Protein AF-A0A815U7S7-F1 (afdb_monomer)

Nearest PDB structures (foldseek):
  3tm9-assembly1_A-2  TM=9.381E-01  e=3.783E-08  Vitreoscilla stercoraria
  3tld-assembly1_B  TM=9.089E-01  e=1.807E-08  Vitreoscilla stercoraria
  3tm3-assembly1_A-2  TM=9.066E-01  e=2.905E-08  Vitreoscilla stercoraria
  3s1i-assembly1_A  TM=9.158E-01  e=6.003E-06  Methylacidiphilum infernorum V4
  7ohd-assembly2_B  TM=8.999E-01  e=6.454E-05  Mus musculus

Foldseek 3Di:
DLVLLVVCVVVVLQLLVQLVVVLCVPCVVCVVLDPPPDPPVSVLVSVVLSVCLNPVVPVVVCVVVLLVVLVVCVVSVPDLVVLVSSLVSSLVSSCVVCPPVDDPVNSVSSSVSSVVSSVVSNVSNVVVVVDPPDDVPDDDDDDDDDDPDADPLPDQAEEAEDEFPRVVVVLVRLVVCLVVVNQARYAYEYEYQDPVRPPCPVVCPVSHPPVRYHYHHDPPPDD

Structure (mmCIF, N/CA/C/O backbone):
data_AF-A0A815U7S7-F1
#
_entry.id   AF-A0A815U7S7-F1
#
loop_
_atom_site.group_PDB
_atom_site.id
_atom_site.type_symbol
_atom_site.label_atom_id
_atom_site.label_alt_id
_atom_site.label_comp_id
_atom_site.label_asym_id
_atom_site.label_entity_id
_atom_site.label_seq_id
_atom_site.pdbx_PDB_ins_code
_atom_site.Cartn_x
_atom_site.Cartn_y
_atom_site.Cartn_z
_atom_site.occupancy
_atom_site.B_iso_or_equiv
_atom_site.auth_seq_id
_atom_site.auth_comp_id
_atom_site.auth_asym_id
_atom_site.auth_atom_id
_atom_site.pdbx_PDB_model_num
ATOM 1 N N . MET A 1 1 ? -22.414 8.103 21.920 1.00 59.78 1 MET A N 1
ATOM 2 C CA . MET A 1 1 ? -21.367 7.987 20.878 1.00 59.78 1 MET A CA 1
ATOM 3 C C . MET A 1 1 ? -20.863 9.349 20.402 1.00 59.78 1 MET A C 1
ATOM 5 O O . MET A 1 1 ? -19.728 9.662 20.709 1.00 59.78 1 MET A O 1
ATOM 9 N N . LYS A 1 2 ? -21.656 10.213 19.743 1.00 66.31 2 LYS A N 1
ATOM 10 C CA . LYS A 1 2 ? -21.159 11.521 19.236 1.00 66.31 2 LYS A CA 1
ATOM 11 C C . LYS A 1 2 ? -20.437 12.393 20.286 1.00 66.31 2 LYS A C 1
ATOM 13 O O . LYS A 1 2 ? -19.442 13.027 19.963 1.00 66.31 2 LYS A O 1
ATOM 18 N N . SER A 1 3 ? -20.877 12.360 21.547 1.00 69.00 3 SER A N 1
ATOM 19 C CA . SER A 1 3 ? -20.223 13.058 22.667 1.00 69.00 3 SER A CA 1
ATOM 20 C C . SER A 1 3 ? -18.827 12.523 23.024 1.00 69.00 3 SER A C 1
ATOM 22 O O . SER A 1 3 ? -17.975 13.302 23.436 1.00 69.00 3 SER A O 1
ATOM 24 N N . THR A 1 4 ? -18.560 11.224 22.847 1.00 72.81 4 THR A N 1
ATOM 25 C CA . THR A 1 4 ? -17.244 10.617 23.125 1.00 72.81 4 THR A CA 1
ATOM 26 C C . THR A 1 4 ? -16.288 10.711 21.940 1.00 72.81 4 THR A C 1
ATOM 28 O O . THR A 1 4 ? -15.076 10.704 22.133 1.00 72.81 4 THR A O 1
ATOM 31 N N . VAL A 1 5 ? -16.811 10.882 20.723 1.00 73.25 5 VAL A N 1
ATOM 32 C CA . VAL A 1 5 ? -16.002 11.058 19.507 1.00 73.25 5 VAL A CA 1
ATOM 33 C C . VAL A 1 5 ? -15.153 12.333 19.561 1.00 73.25 5 VAL A C 1
ATOM 35 O O . VAL A 1 5 ? -13.972 12.277 19.230 1.00 73.25 5 VAL A O 1
ATOM 38 N N . SER A 1 6 ? -15.703 13.454 20.045 1.00 77.44 6 SER A N 1
ATOM 39 C CA . SER A 1 6 ? -14.947 14.716 20.163 1.00 77.44 6 SER A CA 1
ATOM 40 C C . SER A 1 6 ? -13.766 14.593 21.132 1.00 77.44 6 SER A C 1
ATOM 42 O O . SER A 1 6 ? -12.659 15.023 20.823 1.00 77.44 6 SER A O 1
ATOM 44 N N . ILE A 1 7 ? -13.985 13.932 22.274 1.00 78.06 7 ILE A N 1
ATOM 45 C CA . ILE A 1 7 ? -12.958 13.717 23.304 1.00 78.06 7 ILE A CA 1
ATOM 46 C C . ILE A 1 7 ? -11.818 12.854 22.748 1.00 78.06 7 ILE A C 1
ATOM 48 O O . ILE A 1 7 ? -10.644 13.169 22.936 1.00 78.06 7 ILE A O 1
ATOM 52 N N . LEU A 1 8 ? -12.152 11.777 22.034 1.00 75.12 8 LEU A N 1
ATOM 53 C CA . LEU A 1 8 ? -11.150 10.888 21.451 1.00 75.12 8 LEU A CA 1
ATOM 54 C C . LEU A 1 8 ? -10.398 11.546 20.284 1.00 75.12 8 LEU A C 1
ATOM 56 O O . LEU A 1 8 ? -9.211 11.293 20.108 1.00 75.12 8 LEU A O 1
ATOM 60 N N . LYS A 1 9 ? -11.045 12.434 19.521 1.00 75.50 9 LYS A N 1
ATOM 61 C CA . LYS A 1 9 ? -10.405 13.206 18.445 1.00 75.50 9 LYS A CA 1
ATOM 62 C C . LYS A 1 9 ? -9.338 14.159 18.979 1.00 75.50 9 LYS A C 1
ATOM 64 O O . LYS A 1 9 ? -8.239 14.212 18.430 1.00 75.50 9 LYS A O 1
ATOM 69 N N . GLU A 1 10 ? -9.641 14.875 20.060 1.00 78.19 10 GLU A N 1
ATOM 70 C CA . GLU A 1 10 ? -8.696 15.787 20.721 1.00 78.19 10 GLU A CA 1
ATOM 71 C C . GLU A 1 10 ? -7.508 15.040 21.344 1.00 78.19 10 GLU A C 1
ATOM 73 O O . GLU A 1 10 ? -6.384 15.538 21.324 1.00 78.19 10 GLU A O 1
ATOM 78 N N . ASN A 1 11 ? -7.731 13.809 21.811 1.00 78.50 11 ASN A N 1
ATOM 79 C CA . ASN A 1 11 ? -6.732 13.002 22.517 1.00 78.50 11 ASN A CA 1
ATOM 80 C C . ASN A 1 11 ? -6.239 11.793 21.707 1.00 78.50 11 ASN A C 1
ATOM 82 O O . ASN A 1 11 ? -5.697 10.828 22.249 1.00 78.50 11 ASN A O 1
ATOM 86 N N . GLY A 1 12 ? -6.389 11.835 20.381 1.00 72.88 12 GLY A N 1
ATOM 87 C CA . GLY A 1 12 ? -6.211 10.650 19.545 1.00 72.88 12 GLY A CA 1
ATOM 88 C C . GLY A 1 12 ? -4.808 10.044 19.586 1.00 72.88 12 GLY A C 1
ATOM 89 O O . GLY A 1 12 ? -4.661 8.839 19.407 1.00 72.88 12 GLY A O 1
ATOM 90 N N . LYS A 1 13 ? -3.777 10.848 19.872 1.00 78.94 13 LYS A N 1
ATOM 91 C CA . LYS A 1 13 ? -2.398 10.359 20.030 1.00 78.94 13 LYS A CA 1
ATOM 92 C C . LYS A 1 13 ? -2.236 9.437 21.240 1.00 78.94 13 LYS A C 1
ATOM 94 O O . LYS A 1 13 ? -1.497 8.462 21.152 1.00 78.94 13 LYS A O 1
ATOM 99 N N . GLU A 1 14 ? -2.912 9.741 22.341 1.00 83.75 14 GLU A N 1
ATOM 100 C CA . GLU A 1 14 ? -2.803 8.988 23.590 1.00 83.75 14 GLU A CA 1
ATOM 101 C C . GLU A 1 14 ? -3.513 7.638 23.478 1.00 83.75 14 GLU A C 1
ATOM 103 O O . GLU A 1 14 ? -2.899 6.599 23.713 1.00 83.75 14 GLU A O 1
ATOM 108 N N . VAL A 1 15 ? -4.747 7.643 22.965 1.00 83.88 15 VAL A N 1
ATOM 109 C CA . VAL A 1 15 ? -5.525 6.424 22.677 1.00 83.88 15 VAL A CA 1
ATOM 110 C C . VAL A 1 15 ? -4.736 5.469 21.779 1.00 83.88 15 VAL A C 1
ATOM 112 O O . VAL A 1 15 ? -4.661 4.269 22.027 1.00 83.88 15 VAL A O 1
ATOM 115 N N . ILE A 1 16 ? -4.093 6.001 20.738 1.00 81.44 16 ILE A N 1
ATOM 116 C CA . ILE A 1 16 ? -3.316 5.190 19.800 1.00 81.44 16 ILE A CA 1
ATOM 117 C C . ILE A 1 16 ? -2.012 4.676 20.416 1.00 81.44 16 ILE A C 1
ATOM 119 O O . ILE A 1 16 ? -1.578 3.571 20.092 1.00 81.44 16 ILE A O 1
ATOM 123 N N . SER A 1 17 ? -1.398 5.438 21.320 1.00 84.56 17 SER A N 1
ATOM 124 C CA . SER A 1 17 ? -0.238 4.977 22.086 1.00 84.56 17 SER A CA 1
ATOM 125 C C . SER A 1 17 ? -0.597 3.767 22.955 1.00 84.56 17 SER A C 1
ATOM 127 O O . SER A 1 17 ? 0.115 2.764 22.933 1.00 84.56 17 SER A O 1
ATOM 129 N N . ILE A 1 18 ? -1.738 3.828 23.653 1.00 88.06 18 ILE A N 1
ATOM 130 C CA . ILE A 1 18 ? -2.271 2.717 24.459 1.00 88.06 18 ILE A CA 1
ATOM 131 C C . ILE A 1 18 ? -2.563 1.501 23.567 1.00 88.06 18 ILE A C 1
ATOM 133 O O . ILE A 1 18 ? -2.138 0.389 23.875 1.00 88.06 18 ILE A O 1
ATOM 137 N N . PHE A 1 19 ? -3.212 1.713 22.417 1.00 87.44 19 PHE A N 1
ATOM 138 C CA . PHE A 1 19 ? -3.481 0.658 21.435 1.00 87.44 19 PHE A CA 1
ATOM 139 C C . PHE A 1 19 ? -2.206 -0.071 20.988 1.00 87.44 19 PHE A C 1
ATOM 141 O O . PHE A 1 19 ? -2.152 -1.300 21.053 1.00 87.44 19 PHE A O 1
ATOM 148 N N . TYR A 1 20 ? -1.177 0.666 20.551 1.00 83.75 20 TYR A N 1
ATOM 149 C CA . TYR A 1 20 ? 0.056 0.052 20.053 1.00 83.75 20 TYR A CA 1
ATOM 150 C C . TYR A 1 20 ? 0.825 -0.690 21.135 1.00 83.75 20 TYR A C 1
ATOM 152 O O . TYR A 1 20 ? 1.390 -1.747 20.858 1.00 83.75 20 TYR A O 1
ATOM 160 N N . LYS A 1 21 ? 0.828 -0.157 22.360 1.00 86.94 21 LYS A N 1
ATOM 161 C CA . LYS A 1 21 ? 1.425 -0.835 23.505 1.00 86.94 21 LYS A CA 1
ATOM 162 C C . LYS A 1 21 ? 0.796 -2.219 23.689 1.00 86.94 21 LYS A C 1
ATOM 164 O O . LYS A 1 21 ? 1.502 -3.218 23.606 1.00 86.94 21 LYS A O 1
ATOM 169 N N . HIS A 1 22 ? -0.528 -2.288 23.838 1.00 89.25 22 HIS A N 1
ATOM 170 C CA . HIS A 1 22 ? -1.210 -3.555 24.122 1.00 89.25 22 HIS A CA 1
ATOM 171 C C . HIS A 1 22 ? -1.161 -4.549 22.961 1.00 89.25 22 HIS A C 1
ATOM 173 O O . HIS A 1 22 ? -0.949 -5.741 23.186 1.00 89.25 22 HIS A O 1
ATOM 179 N N . ILE A 1 23 ? -1.343 -4.089 21.717 1.00 86.94 23 ILE A N 1
ATOM 180 C CA . ILE A 1 23 ? -1.354 -5.007 20.573 1.00 86.94 23 ILE A CA 1
ATOM 181 C C . ILE A 1 23 ? 0.027 -5.617 20.327 1.00 86.94 23 ILE A C 1
ATOM 183 O O . ILE A 1 23 ? 0.098 -6.787 19.985 1.00 86.94 23 ILE A O 1
ATOM 187 N N . PHE A 1 24 ? 1.125 -4.883 20.537 1.00 85.44 24 PHE A N 1
ATOM 188 C CA . PHE A 1 24 ? 2.470 -5.431 20.333 1.00 85.44 24 PHE A CA 1
ATOM 189 C C . PHE A 1 24 ? 3.000 -6.215 21.531 1.00 85.44 24 PHE A C 1
ATOM 191 O O . PHE A 1 24 ? 3.793 -7.132 21.328 1.00 85.44 24 PHE A O 1
ATOM 198 N N . GLU A 1 25 ? 2.542 -5.913 22.749 1.00 88.56 25 GLU A N 1
ATOM 199 C CA . GLU A 1 25 ? 2.784 -6.772 23.914 1.00 88.56 25 GLU A CA 1
ATOM 200 C C . GLU A 1 25 ? 2.139 -8.155 23.729 1.00 88.56 25 GLU A C 1
ATOM 202 O O . GLU A 1 25 ? 2.724 -9.162 24.123 1.00 88.56 25 GLU A O 1
ATOM 207 N N . ALA A 1 26 ? 0.962 -8.223 23.097 1.00 87.88 26 ALA A N 1
ATOM 208 C CA . ALA A 1 26 ? 0.237 -9.477 22.896 1.00 87.88 26 ALA A CA 1
ATOM 209 C C . ALA A 1 26 ? 0.507 -10.180 21.554 1.00 87.88 26 ALA A C 1
ATOM 211 O O . ALA A 1 26 ? 0.457 -11.405 21.496 1.00 87.88 26 ALA A O 1
ATOM 212 N N . HIS A 1 27 ? 0.773 -9.419 20.492 1.00 82.62 27 HIS A N 1
ATOM 213 C CA . HIS A 1 27 ? 0.904 -9.897 19.114 1.00 82.62 27 HIS A CA 1
ATOM 214 C C . HIS A 1 27 ? 2.152 -9.315 18.440 1.00 82.62 27 HIS A C 1
ATOM 216 O O . HIS A 1 27 ? 2.083 -8.547 17.472 1.00 82.62 27 HIS A O 1
ATOM 222 N N . SER A 1 28 ? 3.324 -9.669 18.969 1.00 81.75 28 SER A N 1
ATOM 223 C CA . SER A 1 28 ? 4.620 -9.241 18.421 1.00 81.75 28 SER A CA 1
ATOM 224 C C . SER A 1 28 ? 4.837 -9.651 16.953 1.00 81.75 28 SER A C 1
ATOM 226 O O . SER A 1 28 ? 5.594 -9.000 16.240 1.00 81.75 28 SER A O 1
ATOM 228 N N . GLU A 1 29 ? 4.135 -10.669 16.454 1.00 78.06 29 GLU A N 1
ATOM 229 C CA . GLU A 1 29 ? 4.146 -11.099 15.053 1.00 78.06 29 GLU A CA 1
ATOM 230 C C . GLU A 1 29 ? 3.560 -10.054 14.091 1.00 78.06 29 GLU A C 1
ATOM 232 O O . GLU A 1 29 ? 4.005 -9.939 12.946 1.00 78.06 29 GLU A O 1
ATOM 237 N N . LEU A 1 30 ? 2.612 -9.232 14.558 1.00 75.31 30 LEU A N 1
ATOM 238 C CA . LEU A 1 30 ? 1.994 -8.178 13.747 1.00 75.31 30 LEU A CA 1
ATOM 239 C C . LEU A 1 30 ? 2.942 -7.001 13.516 1.00 75.31 30 LEU A C 1
ATOM 241 O O . LEU A 1 30 ? 2.716 -6.183 12.628 1.00 75.31 30 LEU A O 1
ATOM 245 N N . LEU A 1 31 ? 4.035 -6.928 14.273 1.00 71.19 31 LEU A N 1
ATOM 246 C CA . LEU A 1 31 ? 5.018 -5.854 14.224 1.00 71.19 31 LEU A CA 1
ATOM 247 C C . LEU A 1 31 ? 5.618 -5.668 12.823 1.00 71.19 31 LEU A C 1
ATOM 249 O O . LEU A 1 31 ? 5.870 -4.540 12.416 1.00 71.19 31 LEU A O 1
ATOM 253 N N . ASN A 1 32 ? 5.755 -6.749 12.049 1.00 67.06 32 ASN A N 1
ATOM 254 C CA . ASN A 1 32 ? 6.237 -6.700 10.665 1.00 67.06 32 ASN A CA 1
ATOM 255 C C . ASN A 1 32 ? 5.196 -6.169 9.663 1.00 67.06 32 ASN A C 1
ATOM 257 O O . ASN A 1 32 ? 5.567 -5.699 8.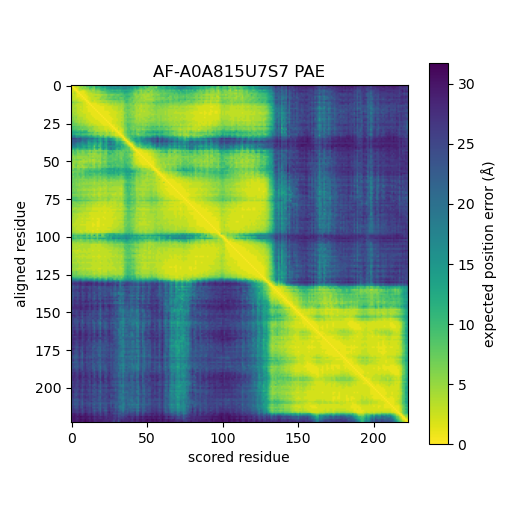588 1.00 67.06 32 ASN A O 1
ATOM 261 N N . LEU A 1 33 ? 3.904 -6.223 10.002 1.00 67.19 33 LEU A N 1
ATOM 262 C CA . LEU A 1 33 ? 2.821 -5.660 9.186 1.00 67.19 33 LEU A CA 1
ATOM 263 C C . LEU A 1 33 ? 2.665 -4.147 9.412 1.00 67.19 33 LEU A C 1
ATOM 265 O O . LEU A 1 33 ? 2.214 -3.428 8.518 1.00 67.19 33 LEU A O 1
ATOM 269 N N . PHE A 1 34 ? 3.081 -3.645 10.579 1.00 65.69 34 PHE A N 1
ATOM 270 C CA . PHE A 1 34 ? 3.101 -2.220 10.899 1.00 65.69 34 PHE A CA 1
ATOM 271 C C . PHE A 1 34 ? 4.476 -1.621 10.568 1.00 65.69 34 PHE A C 1
ATOM 273 O O . PHE A 1 34 ? 5.489 -1.945 11.179 1.00 65.69 34 PHE A O 1
ATOM 280 N N . ASN A 1 35 ? 4.542 -0.710 9.595 1.00 57.19 35 ASN A N 1
ATOM 281 C CA . ASN A 1 35 ? 5.816 -0.137 9.159 1.00 57.19 35 ASN A CA 1
ATOM 282 C C . ASN A 1 35 ? 6.357 0.849 10.218 1.00 57.19 35 ASN A C 1
ATOM 284 O O . ASN A 1 35 ? 6.002 2.027 10.228 1.00 57.19 35 ASN A O 1
ATOM 288 N N . GLN A 1 36 ? 7.227 0.369 11.113 1.00 53.41 36 GLN A N 1
ATOM 289 C CA . GLN A 1 36 ? 7.713 1.096 12.298 1.00 53.41 36 GLN A CA 1
ATOM 290 C C . GLN A 1 36 ? 8.553 2.358 12.025 1.00 53.41 36 GLN A C 1
ATOM 292 O O . GLN A 1 36 ? 8.936 3.058 12.961 1.00 53.41 36 GLN A O 1
ATOM 297 N N . LYS A 1 37 ? 8.870 2.693 10.769 1.00 47.84 37 LYS A N 1
ATOM 298 C CA . LYS A 1 37 ? 9.832 3.771 10.477 1.00 47.84 37 LYS A CA 1
ATOM 299 C C . LYS A 1 37 ? 9.315 5.190 10.716 1.00 47.84 37 LYS A C 1
ATOM 301 O O . LYS A 1 37 ? 10.119 6.116 10.736 1.00 47.84 37 LYS A O 1
ATOM 306 N N . THR A 1 38 ? 8.015 5.396 10.914 1.00 43.56 38 THR A N 1
ATOM 307 C CA . THR A 1 38 ? 7.469 6.741 11.141 1.00 43.56 38 THR A CA 1
ATOM 308 C C . THR A 1 38 ? 6.230 6.685 12.024 1.00 43.56 38 THR A C 1
ATOM 310 O O . THR A 1 38 ? 5.243 6.059 11.637 1.00 43.56 38 THR A O 1
ATOM 313 N N . GLY A 1 39 ? 6.206 7.434 13.130 1.00 49.88 39 GLY A N 1
ATOM 314 C CA . GLY A 1 39 ? 5.007 7.697 13.949 1.00 49.88 39 GLY A CA 1
ATOM 315 C C . GLY A 1 39 ? 3.887 8.476 13.230 1.00 49.88 39 GLY A C 1
ATOM 316 O O . GLY A 1 39 ? 3.105 9.161 13.874 1.00 49.88 39 GLY A O 1
ATOM 317 N N . ILE A 1 40 ? 3.844 8.414 11.894 1.00 46.44 40 ILE A N 1
ATOM 318 C CA . ILE A 1 40 ? 2.898 9.072 10.985 1.00 46.44 40 ILE A CA 1
ATOM 319 C C . ILE A 1 40 ? 1.771 8.096 10.581 1.00 46.44 40 ILE A C 1
ATOM 321 O O . ILE A 1 40 ? 0.647 8.531 10.342 1.00 46.44 40 ILE A O 1
ATOM 325 N N . GLN A 1 41 ? 2.019 6.774 10.557 1.00 51.81 41 GLN A N 1
ATOM 326 C CA . GLN A 1 41 ? 0.969 5.771 10.278 1.00 51.81 41 GLN A CA 1
ATOM 327 C C . GLN A 1 41 ? -0.069 5.665 11.407 1.00 51.81 41 GLN A C 1
ATOM 329 O O . GLN A 1 41 ? -1.248 5.446 11.130 1.00 51.81 41 GLN A O 1
ATOM 334 N N . SER A 1 42 ? 0.356 5.892 12.652 1.00 54.84 42 SER A N 1
ATOM 335 C CA . SER A 1 42 ? -0.483 5.853 13.855 1.00 54.84 42 SER A CA 1
ATOM 336 C C . SER A 1 42 ? -1.671 6.821 13.790 1.00 54.84 42 SER A C 1
ATOM 338 O O . SER A 1 42 ? -2.755 6.516 14.281 1.00 54.84 42 SER A O 1
ATOM 340 N N . LEU A 1 43 ? -1.508 7.959 13.109 1.00 57.91 43 LEU A N 1
ATOM 341 C CA . LEU A 1 43 ? -2.552 8.972 12.972 1.00 57.91 43 LEU A CA 1
ATOM 342 C C . LEU A 1 43 ? -3.590 8.621 11.893 1.00 57.91 43 LEU A C 1
ATOM 344 O O . LEU A 1 43 ? -4.754 8.990 12.014 1.00 57.91 43 LEU A O 1
ATOM 348 N N . ALA A 1 44 ? -3.192 7.901 10.839 1.00 62.72 44 ALA A N 1
ATOM 349 C CA . ALA A 1 44 ? -4.080 7.591 9.718 1.00 62.72 44 ALA A CA 1
ATOM 350 C C . ALA A 1 44 ? -5.205 6.628 10.125 1.00 62.72 44 ALA A C 1
ATOM 352 O O . ALA A 1 44 ? -6.365 6.892 9.816 1.00 62.72 44 ALA A O 1
ATOM 353 N N . LEU A 1 45 ? -4.871 5.560 10.861 1.00 63.31 45 LEU A N 1
ATOM 354 C CA . LEU A 1 45 ? -5.851 4.602 11.387 1.00 63.31 45 LEU A CA 1
ATOM 355 C C . LEU A 1 45 ? -6.843 5.292 12.335 1.00 63.31 45 LEU A C 1
ATOM 357 O O . LEU A 1 45 ? -8.054 5.148 12.179 1.00 63.31 45 LEU A O 1
ATOM 361 N N . ALA A 1 46 ? -6.321 6.103 13.260 1.00 65.44 46 ALA A N 1
ATOM 362 C CA . ALA A 1 46 ? -7.116 6.870 14.214 1.00 65.44 46 ALA A CA 1
ATOM 363 C C . ALA A 1 46 ? -8.110 7.798 13.509 1.00 65.44 46 ALA A C 1
ATOM 365 O O . ALA A 1 46 ? -9.302 7.784 13.802 1.00 65.44 46 ALA A O 1
ATOM 366 N N . ASN A 1 47 ? -7.631 8.557 12.520 1.00 67.81 47 ASN A N 1
ATOM 367 C CA . ASN A 1 47 ? -8.448 9.509 11.778 1.00 67.81 47 ASN A CA 1
ATOM 368 C C . ASN A 1 47 ? -9.609 8.841 11.039 1.00 67.81 47 ASN A C 1
ATOM 370 O O . ASN A 1 47 ? -10.685 9.425 10.976 1.00 67.81 47 ASN A O 1
ATOM 374 N N . ILE A 1 48 ? -9.430 7.630 10.505 1.00 70.81 48 ILE A N 1
ATOM 375 C CA . ILE A 1 48 ? -10.513 6.905 9.820 1.00 70.81 48 ILE A CA 1
ATOM 376 C C . ILE A 1 48 ? -11.558 6.433 10.814 1.00 70.81 48 ILE A C 1
ATOM 378 O O . ILE A 1 48 ? -12.747 6.590 10.556 1.00 70.81 48 ILE A O 1
ATOM 382 N N . ILE A 1 49 ? -11.125 5.884 11.949 1.00 71.19 49 ILE A N 1
ATOM 383 C CA . ILE A 1 49 ? -12.031 5.436 13.007 1.00 71.19 49 ILE A CA 1
ATOM 384 C C . ILE A 1 49 ? -12.835 6.630 13.535 1.00 71.19 49 ILE A C 1
ATOM 386 O O . ILE A 1 49 ? -14.056 6.540 13.635 1.00 71.19 49 ILE A O 1
ATOM 390 N N . TYR A 1 50 ? -12.185 7.772 13.789 1.00 73.00 50 TYR A N 1
ATOM 391 C CA . TYR A 1 50 ? -12.868 8.993 14.224 1.00 73.00 50 TYR A CA 1
ATOM 392 C C . TYR A 1 50 ? -13.807 9.543 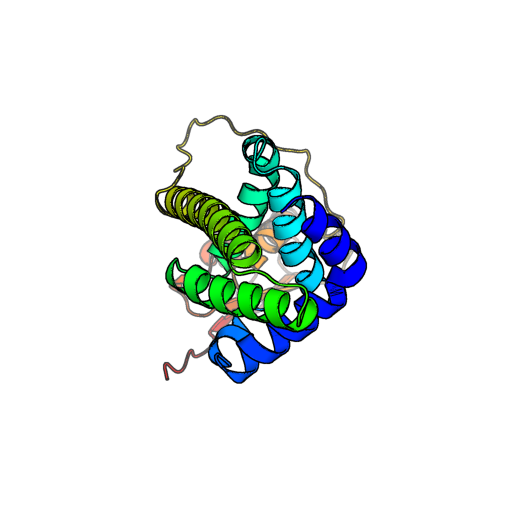13.163 1.00 73.00 50 TYR A C 1
ATOM 394 O O . TYR A 1 50 ? -14.957 9.840 13.468 1.00 73.00 50 TYR A O 1
ATOM 402 N N . PHE A 1 51 ? -13.355 9.643 11.915 1.00 71.00 51 PHE A N 1
ATOM 403 C CA . PHE A 1 51 ? -14.183 10.175 10.843 1.00 71.00 51 PHE A CA 1
ATOM 404 C C . PHE A 1 51 ? -15.400 9.281 10.587 1.00 71.00 51 PHE A C 1
ATOM 406 O O . PHE A 1 51 ? -16.505 9.788 10.410 1.00 71.00 51 PHE A O 1
ATOM 413 N N . ALA A 1 52 ? -15.228 7.961 10.603 1.00 68.19 52 ALA A N 1
ATOM 414 C CA . ALA A 1 52 ? -16.328 7.019 10.462 1.00 68.19 52 ALA A CA 1
ATOM 415 C C . ALA A 1 52 ? -17.268 7.039 11.677 1.00 68.19 52 ALA A C 1
ATOM 417 O O . ALA A 1 52 ? -18.474 6.900 11.503 1.00 68.19 52 ALA A O 1
ATOM 418 N N . ALA A 1 53 ? -16.755 7.285 12.885 1.00 70.19 53 ALA A N 1
ATOM 419 C CA . ALA A 1 53 ? -17.584 7.478 14.070 1.00 70.19 53 ALA A CA 1
ATOM 420 C C . ALA A 1 53 ? -18.372 8.806 14.041 1.00 70.19 53 ALA A C 1
ATOM 422 O O . ALA A 1 53 ? -19.524 8.841 14.470 1.00 70.19 53 ALA A O 1
ATOM 423 N N . GLU A 1 54 ? -17.800 9.894 13.509 1.00 71.88 54 GLU A N 1
ATOM 424 C CA . GLU A 1 54 ? -18.517 11.164 13.289 1.00 71.88 54 GLU A CA 1
ATOM 425 C C . GLU A 1 54 ? -19.576 11.039 12.181 1.00 71.88 54 GLU A C 1
ATOM 427 O O . GLU A 1 54 ? -20.643 11.648 12.276 1.00 71.88 54 GLU A O 1
ATOM 432 N N . ASN A 1 55 ? -19.297 10.232 11.151 1.00 74.69 55 ASN A N 1
ATOM 433 C CA . ASN A 1 55 ? -20.053 10.185 9.897 1.00 74.69 55 ASN A CA 1
ATOM 434 C C . ASN A 1 55 ? -20.607 8.786 9.586 1.00 74.69 55 ASN A C 1
ATOM 436 O O . ASN A 1 55 ? -20.653 8.391 8.419 1.00 74.69 55 ASN A O 1
ATOM 440 N N . ILE A 1 56 ? -21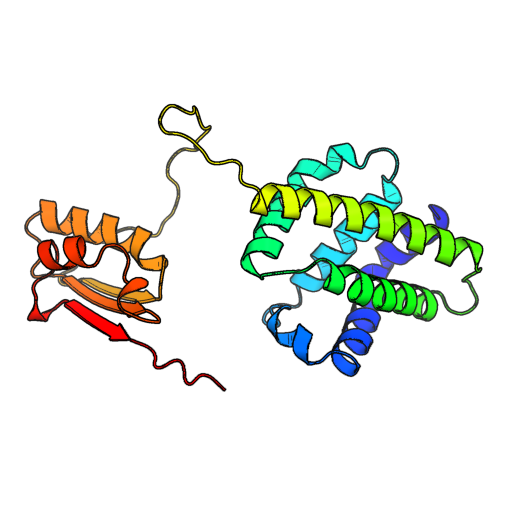.032 8.029 10.602 1.00 68.75 56 ILE A N 1
ATOM 441 C CA . ILE A 1 56 ? -21.496 6.642 10.417 1.00 68.75 56 ILE A CA 1
ATOM 442 C C . ILE A 1 56 ? -22.683 6.554 9.439 1.00 68.75 56 ILE A C 1
ATOM 444 O O . ILE A 1 56 ? -22.795 5.608 8.664 1.00 68.75 56 ILE A O 1
ATOM 448 N N . ASP A 1 57 ? -23.499 7.609 9.378 1.00 71.00 57 ASP A N 1
ATOM 449 C CA . ASP A 1 57 ? -24.638 7.737 8.460 1.00 71.00 57 ASP A CA 1
ATOM 450 C C . ASP A 1 57 ? -24.212 8.024 7.001 1.00 71.00 57 ASP A C 1
ATOM 452 O O . ASP A 1 57 ? -25.002 7.887 6.068 1.00 71.00 57 ASP A O 1
ATOM 456 N N . GLN A 1 58 ? -22.955 8.425 6.780 1.00 72.88 58 GLN A N 1
ATOM 457 C CA . GLN A 1 58 ? -22.401 8.841 5.485 1.00 72.88 58 GLN A CA 1
ATOM 458 C C . GLN A 1 58 ? -21.142 8.054 5.094 1.00 72.88 58 GLN A C 1
ATOM 460 O O . GLN A 1 58 ? -20.315 8.537 4.321 1.00 72.88 58 GLN A O 1
ATOM 465 N N . LEU A 1 59 ? -21.019 6.801 5.547 1.00 69.56 59 LEU A N 1
ATOM 466 C CA . LEU A 1 59 ? -19.894 5.911 5.218 1.00 69.56 59 LEU A CA 1
ATOM 467 C C . LEU A 1 59 ? -19.616 5.801 3.706 1.00 69.56 59 LEU A C 1
ATOM 469 O O . LEU A 1 59 ? -18.474 5.613 3.297 1.00 69.56 59 LEU A O 1
ATOM 473 N N . LYS A 1 60 ? -20.626 5.990 2.844 1.00 72.31 60 LYS A N 1
ATOM 474 C CA . LYS A 1 60 ? -20.437 6.023 1.381 1.00 72.31 60 LYS A CA 1
ATOM 475 C C . LYS A 1 60 ? -19.462 7.114 0.918 1.00 72.31 60 LYS A C 1
ATOM 477 O O . LYS A 1 60 ? -18.741 6.896 -0.052 1.00 72.31 60 LYS A O 1
ATOM 482 N N . ALA A 1 61 ? -19.404 8.257 1.604 1.00 75.31 61 ALA A N 1
ATOM 483 C CA . ALA A 1 61 ? -18.481 9.345 1.277 1.00 75.31 61 ALA A CA 1
ATOM 484 C C . ALA A 1 61 ? -17.008 8.970 1.534 1.00 75.31 61 ALA A C 1
ATOM 486 O O . ALA A 1 61 ? -16.107 9.552 0.933 1.00 75.31 61 ALA A O 1
ATOM 487 N N . LEU A 1 62 ? -16.761 7.959 2.375 1.00 74.44 62 LEU A N 1
ATOM 488 C CA . LEU A 1 62 ? -15.424 7.458 2.693 1.00 74.44 62 LEU A CA 1
ATOM 489 C C . LEU A 1 62 ? -14.873 6.468 1.669 1.00 74.44 62 LEU A C 1
ATOM 491 O O . LEU A 1 62 ? -13.683 6.157 1.715 1.00 74.44 62 LEU A O 1
ATOM 495 N N . MET A 1 63 ? -15.695 5.986 0.732 1.00 80.81 63 MET A N 1
ATOM 496 C CA . MET A 1 63 ? -15.294 4.940 -0.214 1.00 80.81 63 MET A CA 1
ATOM 497 C C . MET A 1 63 ? -13.979 5.232 -0.967 1.00 80.81 63 MET A C 1
ATOM 499 O O . MET A 1 63 ? -13.173 4.309 -1.072 1.00 80.81 63 MET A O 1
ATOM 503 N N . PRO A 1 64 ? -13.670 6.463 -1.436 1.00 80.56 64 PRO A N 1
ATOM 504 C CA . PRO A 1 64 ? -12.381 6.748 -2.081 1.00 80.56 64 PRO A CA 1
ATOM 505 C C . PRO A 1 64 ? -11.164 6.550 -1.157 1.00 80.56 64 PRO A C 1
ATOM 507 O O . PRO A 1 64 ? -10.123 6.032 -1.574 1.00 80.56 64 PRO A O 1
ATOM 510 N N . GLN A 1 65 ? -11.293 6.939 0.114 1.00 76.12 65 GLN A N 1
ATOM 511 C CA . GLN A 1 65 ? -10.239 6.794 1.122 1.00 76.12 65 GLN A CA 1
ATOM 512 C C . GLN A 1 65 ? -10.092 5.326 1.537 1.00 76.12 65 GLN A C 1
ATOM 514 O O . GLN A 1 65 ? -8.976 4.807 1.556 1.00 76.12 65 GLN A O 1
ATOM 519 N N . ILE A 1 66 ? -11.216 4.638 1.765 1.00 80.94 66 ILE A N 1
ATOM 520 C CA . ILE A 1 66 ? -11.269 3.195 2.036 1.00 80.94 66 ILE A CA 1
ATOM 521 C C . ILE A 1 66 ? -10.586 2.423 0.907 1.00 80.94 66 ILE A C 1
ATOM 523 O O . ILE A 1 66 ? -9.723 1.598 1.178 1.00 80.94 66 ILE A O 1
ATOM 527 N N . TYR A 1 67 ? -10.885 2.737 -0.357 1.00 81.75 67 TYR A N 1
ATOM 528 C CA . TYR A 1 67 ? -10.280 2.066 -1.508 1.00 81.75 67 TYR A CA 1
ATOM 529 C C . TYR A 1 67 ? -8.757 2.247 -1.547 1.00 81.75 67 TYR A C 1
ATOM 531 O O . TYR A 1 67 ? -8.016 1.289 -1.751 1.00 81.75 67 TYR A O 1
ATOM 539 N N . THR A 1 68 ? -8.274 3.464 -1.281 1.00 79.19 68 THR A N 1
ATOM 540 C CA . THR A 1 68 ? -6.833 3.763 -1.215 1.00 79.19 68 THR A CA 1
ATOM 541 C C . THR A 1 68 ? -6.123 2.917 -0.154 1.00 79.19 68 THR A C 1
ATOM 543 O O . THR A 1 68 ? -4.994 2.469 -0.355 1.00 79.19 68 THR A O 1
ATOM 546 N N . ILE A 1 69 ? -6.779 2.691 0.982 1.00 80.00 69 ILE A N 1
ATOM 547 C CA . ILE A 1 69 ? -6.222 1.937 2.106 1.00 80.00 69 ILE A CA 1
ATOM 548 C C . ILE A 1 69 ? -6.332 0.435 1.864 1.00 80.00 69 ILE A C 1
ATOM 550 O O . ILE A 1 69 ? -5.354 -0.270 2.086 1.00 80.00 69 ILE A O 1
ATOM 554 N N . ALA A 1 70 ? -7.450 -0.033 1.310 1.00 83.31 70 ALA A N 1
ATOM 555 C CA . ALA A 1 70 ? -7.654 -1.423 0.915 1.00 83.31 70 ALA A CA 1
ATOM 556 C C . ALA A 1 70 ? -6.564 -1.904 -0.067 1.00 83.31 70 ALA A C 1
ATOM 558 O O . ALA A 1 70 ? -6.055 -3.015 0.059 1.00 83.31 70 ALA A O 1
ATOM 559 N N . HIS A 1 71 ? -6.105 -1.047 -0.992 1.00 79.81 71 HIS A N 1
ATOM 560 C CA . HIS A 1 71 ? -4.946 -1.352 -1.851 1.00 79.81 71 HIS A CA 1
ATOM 561 C C . HIS A 1 71 ? -3.643 -1.549 -1.065 1.00 79.81 71 HIS A C 1
ATOM 563 O O . HIS A 1 71 ? -2.854 -2.437 -1.392 1.00 79.81 71 HIS A O 1
ATOM 569 N N . LYS A 1 72 ? -3.412 -0.756 -0.012 1.00 77.62 72 LYS A N 1
ATOM 570 C CA . LYS A 1 72 ? -2.244 -0.922 0.870 1.00 77.62 72 LYS A CA 1
ATOM 571 C C . LYS A 1 72 ? -2.363 -2.182 1.724 1.00 77.62 72 LYS A C 1
ATOM 573 O O . LYS A 1 72 ? -1.389 -2.914 1.839 1.00 77.62 72 LYS A O 1
ATOM 578 N N . HIS A 1 73 ? -3.541 -2.453 2.281 1.00 82.94 73 HIS A N 1
ATOM 579 C CA . HIS A 1 73 ? -3.818 -3.667 3.048 1.00 82.94 73 HIS A CA 1
ATOM 580 C C . HIS A 1 73 ? -3.587 -4.927 2.214 1.00 82.94 73 HIS A C 1
ATOM 582 O O . HIS A 1 73 ? -2.920 -5.849 2.676 1.00 82.94 73 HIS A O 1
ATOM 588 N N . ARG A 1 74 ? -4.019 -4.922 0.946 1.00 78.19 74 ARG A N 1
ATOM 589 C CA . ARG A 1 74 ? -3.708 -5.991 -0.008 1.00 78.19 74 ARG A CA 1
ATOM 590 C C . ARG A 1 74 ? -2.201 -6.175 -0.195 1.00 78.19 74 ARG A C 1
ATOM 592 O O . ARG A 1 74 ? -1.718 -7.300 -0.155 1.00 78.19 74 ARG A O 1
ATOM 599 N N . ALA A 1 75 ? -1.452 -5.089 -0.393 1.00 74.69 75 ALA A N 1
ATOM 600 C CA . ALA A 1 75 ? 0.003 -5.162 -0.550 1.00 74.69 75 ALA A CA 1
ATOM 601 C C . ALA A 1 75 ? 0.717 -5.688 0.712 1.00 74.69 75 ALA A C 1
ATOM 603 O O . ALA A 1 75 ? 1.776 -6.298 0.599 1.00 74.69 75 ALA A O 1
ATOM 604 N N . LEU A 1 76 ? 0.128 -5.473 1.892 1.00 72.94 76 LEU A N 1
ATOM 605 C CA . LEU A 1 76 ? 0.605 -5.969 3.187 1.00 72.94 76 LEU A CA 1
ATOM 606 C C . LEU A 1 76 ? -0.011 -7.321 3.582 1.00 72.94 76 LEU A C 1
ATOM 608 O O . LEU A 1 76 ? 0.208 -7.784 4.697 1.00 72.94 76 LEU A O 1
ATOM 612 N N . THR A 1 77 ? -0.778 -7.965 2.696 1.00 78.69 77 THR A N 1
ATOM 613 C CA . THR A 1 77 ? -1.420 -9.270 2.937 1.00 78.69 77 THR A CA 1
ATOM 614 C C . THR A 1 77 ? -2.284 -9.325 4.205 1.00 78.69 77 THR A C 1
ATOM 616 O O . THR A 1 77 ? -2.337 -10.349 4.885 1.00 78.69 77 THR A O 1
ATOM 619 N N . VAL A 1 78 ? -2.975 -8.226 4.531 1.00 81.44 78 VAL A N 1
ATOM 620 C CA . VAL A 1 78 ? -3.931 -8.183 5.650 1.00 81.44 78 VAL A CA 1
ATOM 621 C C . VAL A 1 78 ? -5.050 -9.207 5.414 1.00 81.44 78 VAL A C 1
ATOM 623 O O . VAL A 1 78 ? -5.555 -9.323 4.296 1.00 81.44 78 VAL A O 1
ATOM 626 N N . GLN A 1 79 ? -5.409 -9.951 6.463 1.00 83.19 79 GLN A N 1
ATOM 627 C CA . GLN A 1 79 ? -6.439 -10.986 6.461 1.00 83.19 79 GLN A CA 1
ATOM 628 C C . GLN A 1 79 ? -7.633 -10.579 7.344 1.00 83.19 79 GLN A C 1
ATOM 630 O O . GLN A 1 79 ? -7.453 -9.769 8.263 1.00 83.19 79 GLN A O 1
ATOM 635 N N . PRO A 1 80 ? -8.838 -11.137 7.115 1.00 87.25 80 PRO A N 1
ATOM 636 C CA . PRO A 1 80 ? -10.027 -10.845 7.919 1.00 87.25 80 PRO A CA 1
ATOM 637 C C . PRO A 1 80 ? -9.820 -11.030 9.430 1.00 87.25 80 PRO A C 1
ATOM 639 O O . PRO A 1 80 ? -10.325 -10.239 10.224 1.00 87.25 80 PRO A O 1
ATOM 642 N N . GLU A 1 81 ? -9.022 -12.015 9.841 1.00 87.75 81 GLU A N 1
ATOM 643 C CA . GLU A 1 81 ? -8.751 -12.330 11.248 1.00 87.75 81 GLU A CA 1
ATOM 644 C C . GLU A 1 81 ? -8.005 -11.191 11.961 1.00 87.75 81 GLU A C 1
ATOM 646 O O . GLU A 1 81 ? -8.182 -10.978 13.164 1.00 87.75 81 GLU A O 1
ATOM 651 N N . HIS A 1 82 ? -7.218 -10.397 11.224 1.00 86.38 82 HIS A N 1
ATOM 652 C CA . HIS A 1 82 ? -6.514 -9.246 11.787 1.00 86.38 82 HIS A CA 1
ATOM 653 C C . HIS A 1 82 ? -7.483 -8.163 12.284 1.00 86.38 82 HIS A C 1
ATOM 655 O O . HIS A 1 82 ? -7.165 -7.467 13.248 1.00 86.38 82 HIS A O 1
ATOM 661 N N . TYR A 1 83 ? -8.673 -8.027 11.687 1.00 89.00 83 TYR A N 1
ATOM 662 C CA . TYR A 1 83 ? -9.667 -7.041 12.125 1.00 89.00 83 TYR A CA 1
ATOM 663 C C . TYR A 1 83 ? -10.214 -7.374 13.513 1.00 89.00 83 TYR A C 1
ATOM 665 O O . TYR A 1 83 ? -10.355 -6.491 14.354 1.00 89.00 83 TYR A O 1
ATOM 673 N N . SER A 1 84 ? -10.464 -8.648 13.812 1.00 89.25 84 SER A N 1
ATOM 674 C CA . SER A 1 84 ? -10.919 -9.044 15.149 1.00 89.25 84 SER A CA 1
ATOM 675 C C . SER A 1 84 ? -9.874 -8.724 16.223 1.00 89.25 84 SER A C 1
ATOM 677 O O . SER A 1 84 ? -10.226 -8.227 17.295 1.00 89.25 84 SER A O 1
ATOM 679 N N . ILE A 1 85 ? -8.589 -8.939 15.918 1.00 88.94 85 ILE A N 1
ATOM 680 C CA . ILE A 1 85 ? -7.479 -8.594 16.816 1.00 88.94 85 ILE A CA 1
ATOM 681 C C . ILE A 1 85 ? -7.420 -7.076 17.014 1.00 88.94 85 ILE A C 1
ATOM 683 O O . ILE A 1 85 ? -7.494 -6.591 18.142 1.00 88.94 85 ILE A O 1
ATOM 687 N N . VAL A 1 86 ? -7.348 -6.309 15.924 1.00 88.62 86 VAL A N 1
ATOM 688 C CA . VAL A 1 86 ? -7.247 -4.844 15.971 1.00 88.62 86 VAL A CA 1
ATOM 689 C C . VAL A 1 86 ? -8.441 -4.222 16.706 1.00 88.62 86 VAL A C 1
ATOM 691 O O . VAL A 1 86 ? -8.244 -3.350 17.552 1.00 88.62 86 VAL A O 1
ATOM 694 N N . GLY A 1 87 ? -9.663 -4.700 16.456 1.00 88.69 87 GLY A N 1
ATOM 695 C CA . GLY A 1 87 ? -10.878 -4.229 17.122 1.00 88.69 87 GLY A CA 1
ATOM 696 C C . GLY A 1 87 ? -10.845 -4.407 18.636 1.00 88.69 87 GLY A C 1
ATOM 697 O O . GLY A 1 87 ? -11.132 -3.461 19.369 1.00 88.69 87 GLY A O 1
ATOM 698 N N . LYS A 1 88 ? -10.415 -5.582 19.114 1.00 90.88 88 LYS A N 1
ATOM 699 C CA . LYS A 1 88 ? -10.255 -5.861 20.550 1.00 90.88 88 LYS A CA 1
ATOM 700 C C . LYS A 1 88 ? -9.345 -4.828 21.223 1.00 90.88 88 LYS A C 1
ATOM 702 O O . LYS A 1 88 ? -9.725 -4.251 22.239 1.00 90.88 88 LYS A O 1
ATOM 707 N N . TYR A 1 89 ? -8.169 -4.573 20.648 1.00 90.75 89 TYR A N 1
ATOM 708 C CA . TYR A 1 89 ? -7.187 -3.666 21.247 1.00 90.75 89 TYR A CA 1
ATOM 709 C C . TYR A 1 89 ? -7.571 -2.188 21.121 1.0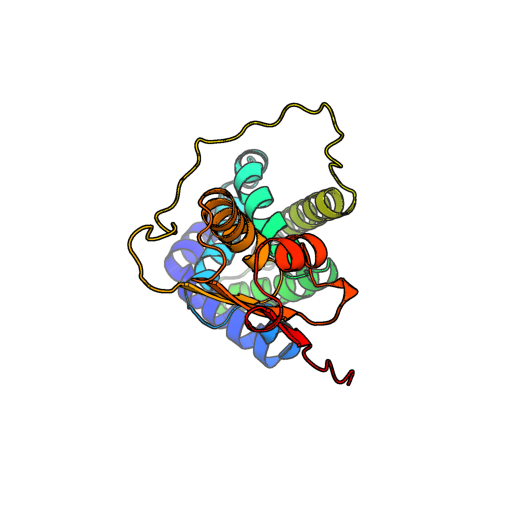0 90.75 89 TYR A C 1
ATOM 711 O O . TYR A 1 89 ? -7.244 -1.404 22.009 1.00 90.75 89 TYR A O 1
ATOM 719 N N . ILE A 1 90 ? -8.295 -1.787 20.069 1.00 87.38 90 ILE A N 1
ATOM 720 C CA . ILE A 1 90 ? -8.842 -0.424 19.966 1.00 87.38 90 ILE A CA 1
ATOM 721 C C . ILE A 1 90 ? -9.895 -0.187 21.048 1.00 87.38 90 ILE A C 1
ATOM 723 O O . ILE A 1 90 ? -9.854 0.840 21.720 1.00 87.38 90 ILE A O 1
ATOM 727 N N . LEU A 1 91 ? -10.823 -1.129 21.243 1.00 88.69 91 LEU A N 1
ATOM 728 C CA . LEU A 1 91 ? -11.858 -1.009 22.274 1.00 88.69 91 LEU A CA 1
ATOM 729 C C . LEU A 1 91 ? -11.250 -1.005 23.678 1.00 88.69 91 LEU A C 1
ATOM 731 O O . LEU A 1 91 ? -11.665 -0.203 24.512 1.00 88.69 91 LEU A O 1
ATOM 735 N N . GLN A 1 92 ? -10.227 -1.830 23.914 1.00 90.31 92 GLN A N 1
ATOM 736 C CA . GLN A 1 92 ? -9.455 -1.804 25.155 1.00 90.31 92 GLN A CA 1
ATOM 737 C C . GLN A 1 92 ? -8.798 -0.434 25.377 1.00 90.31 92 GLN A C 1
ATOM 739 O O . GLN A 1 92 ? -8.931 0.132 26.457 1.00 90.31 92 GLN A O 1
ATOM 744 N N . ALA A 1 93 ? -8.156 0.134 24.352 1.00 89.31 93 ALA A N 1
ATOM 745 C CA . ALA A 1 93 ? -7.513 1.441 24.452 1.00 89.31 93 ALA A CA 1
ATOM 746 C C . ALA A 1 93 ? -8.509 2.581 24.708 1.00 89.31 93 ALA A C 1
ATOM 748 O O . ALA A 1 93 ? -8.235 3.469 25.510 1.00 89.31 93 ALA A O 1
ATOM 749 N N . ILE A 1 94 ? -9.681 2.546 24.066 1.00 86.00 94 ILE A N 1
ATOM 750 C CA . ILE A 1 94 ? -10.767 3.502 24.325 1.00 86.00 94 ILE A CA 1
ATOM 751 C C . ILE A 1 94 ? -11.283 3.347 25.759 1.00 86.00 94 ILE A C 1
ATOM 753 O O . ILE A 1 94 ? -11.499 4.353 26.433 1.00 86.00 94 ILE A O 1
ATOM 757 N N . SER A 1 95 ? -11.469 2.107 26.224 1.00 88.19 95 SER A N 1
ATOM 758 C CA . SER A 1 95 ? -11.930 1.821 27.583 1.00 88.19 95 SER A CA 1
ATOM 759 C C . SER A 1 95 ? -10.956 2.340 28.637 1.00 88.19 95 SER A C 1
ATOM 761 O O . SER A 1 95 ? -11.386 2.954 29.603 1.00 88.19 95 SER A O 1
ATOM 763 N N . GLU A 1 96 ? -9.658 2.110 28.448 1.00 90.25 96 GLU A N 1
ATOM 764 C CA . GLU A 1 96 ? -8.611 2.560 29.369 1.00 90.25 96 GLU A CA 1
ATOM 765 C C . GLU A 1 96 ? -8.468 4.084 29.363 1.00 90.25 96 GLU A C 1
ATOM 767 O O . GLU A 1 96 ? -8.375 4.699 30.419 1.00 90.25 96 GLU A O 1
ATOM 772 N N . PHE A 1 97 ? -8.522 4.709 28.185 1.00 87.38 97 PHE A N 1
ATOM 773 C CA . PHE A 1 97 ? -8.402 6.160 28.058 1.00 87.38 97 PHE A CA 1
ATOM 774 C C . PHE A 1 97 ? -9.582 6.916 28.690 1.00 87.38 97 PHE A C 1
ATOM 776 O O . PHE A 1 97 ? -9.411 7.976 29.292 1.00 87.38 97 PHE A O 1
ATOM 783 N N . LEU A 1 98 ? -10.801 6.401 28.527 1.00 84.00 98 LEU A N 1
ATOM 784 C CA . LEU A 1 98 ? -12.005 7.020 29.082 1.00 84.00 98 LEU A CA 1
ATOM 785 C C . LEU A 1 98 ? -12.268 6.603 30.544 1.00 84.00 98 LEU A C 1
ATOM 787 O O . LEU A 1 98 ? -13.061 7.267 31.220 1.00 84.00 98 LEU A O 1
ATOM 791 N N . ASP A 1 99 ? -11.602 5.548 31.024 1.00 82.25 99 ASP A N 1
ATOM 792 C CA . ASP A 1 99 ? -11.627 5.050 32.403 1.00 82.25 99 ASP A CA 1
ATOM 793 C C . ASP A 1 99 ? -13.068 4.939 32.960 1.00 82.25 99 ASP A C 1
ATOM 795 O O . ASP A 1 99 ? -13.969 4.424 32.289 1.00 82.25 99 ASP A O 1
ATOM 799 N N . HIS A 1 100 ? -13.348 5.477 34.153 1.00 71.38 100 HIS A N 1
ATOM 800 C CA . HIS A 1 100 ? -14.663 5.443 34.805 1.00 71.38 100 HIS A CA 1
ATOM 801 C C . HIS A 1 100 ? -15.797 6.158 34.044 1.00 71.38 100 HIS A C 1
ATOM 803 O O . HIS A 1 100 ? -16.952 6.093 34.465 1.00 71.38 100 HIS A O 1
ATOM 809 N N . LYS A 1 101 ? -15.508 6.869 32.945 1.00 71.38 101 LYS A N 1
ATOM 810 C CA . LYS A 1 101 ? -16.526 7.567 32.134 1.00 71.38 101 LYS A CA 1
ATOM 811 C C . LYS A 1 101 ? -17.168 6.663 31.082 1.00 71.38 101 LYS A C 1
ATOM 813 O O . LYS A 1 101 ? -18.059 7.108 30.355 1.00 71.38 101 LYS A O 1
ATOM 818 N N . VAL A 1 102 ? -16.720 5.414 30.980 1.00 75.00 102 VAL A N 1
ATOM 819 C CA . VAL A 1 102 ? -17.231 4.440 30.021 1.00 75.00 102 VAL A CA 1
ATOM 820 C C . VAL A 1 102 ? -18.390 3.652 30.606 1.00 75.00 102 VAL A C 1
ATOM 822 O O . VAL A 1 102 ? -18.232 2.895 31.558 1.00 75.00 10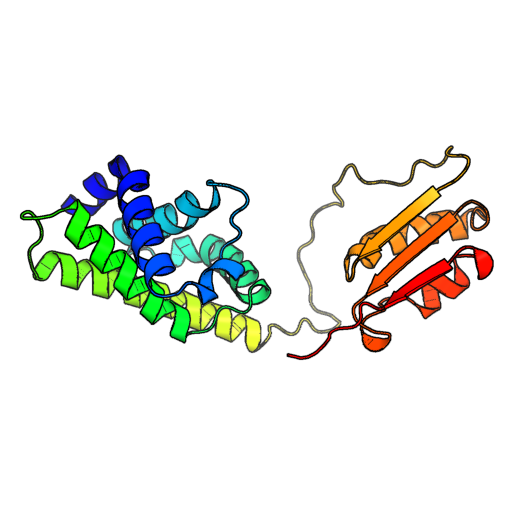2 VAL A O 1
ATOM 825 N N . THR A 1 103 ? -19.560 3.783 29.988 1.00 80.50 103 THR A N 1
ATOM 826 C CA . THR A 1 103 ? -20.677 2.857 30.195 1.00 80.50 103 THR A CA 1
ATOM 827 C C . THR A 1 103 ? -20.615 1.719 29.172 1.00 80.50 103 THR A C 1
ATOM 829 O O . THR A 1 103 ? -20.036 1.893 28.095 1.00 80.50 103 THR A O 1
ATOM 832 N N . SER A 1 104 ? -21.245 0.574 29.476 1.00 81.25 104 SER A N 1
ATOM 833 C CA . SER A 1 104 ? -21.380 -0.545 28.519 1.00 81.25 104 SER A CA 1
ATOM 834 C C . SER A 1 104 ? -21.929 -0.057 27.178 1.00 81.25 104 SER A C 1
ATOM 836 O O . SER A 1 104 ? -21.311 -0.286 26.146 1.00 81.25 104 SER A O 1
ATOM 838 N N . ASP A 1 105 ? -22.985 0.761 27.213 1.00 82.62 105 ASP A N 1
ATOM 839 C CA . ASP A 1 105 ? -23.625 1.327 26.021 1.00 82.62 105 ASP A CA 1
ATOM 840 C C . ASP A 1 105 ? -22.660 2.113 25.114 1.00 82.62 105 ASP A C 1
ATOM 842 O O . ASP A 1 105 ? -22.830 2.160 23.894 1.00 82.62 105 ASP A O 1
ATOM 846 N N . ILE A 1 106 ? -21.639 2.762 25.690 1.00 82.25 106 ILE A N 1
ATOM 847 C CA . ILE A 1 106 ? -20.627 3.492 24.919 1.00 82.25 106 ILE A CA 1
ATOM 848 C C . ILE A 1 106 ? -19.686 2.510 24.217 1.00 82.25 106 ILE A C 1
ATOM 850 O O . ILE A 1 106 ? -19.413 2.704 23.031 1.00 82.25 106 ILE A O 1
ATOM 854 N N . LEU A 1 107 ? -19.204 1.474 24.911 1.00 83.31 107 LEU A N 1
ATOM 855 C CA . LEU A 1 107 ? -18.348 0.448 24.303 1.00 83.31 107 LEU A CA 1
ATOM 856 C C . LEU A 1 107 ? -19.096 -0.352 23.245 1.00 83.31 107 LEU A C 1
ATOM 858 O O . LEU A 1 107 ? -18.537 -0.596 22.179 1.00 83.31 107 LEU A O 1
ATOM 862 N N . ASP A 1 108 ? -20.359 -0.684 23.493 1.00 85.56 108 ASP A N 1
ATOM 863 C CA . ASP A 1 108 ? -21.206 -1.407 22.549 1.00 85.56 108 ASP A CA 1
ATOM 864 C C . ASP A 1 108 ? -21.412 -0.592 21.265 1.00 85.56 108 ASP A C 1
ATOM 866 O O . ASP A 1 108 ? -21.271 -1.116 20.158 1.00 85.56 108 ASP A O 1
ATOM 870 N N . ALA A 1 109 ? -21.634 0.721 21.389 1.00 84.12 109 ALA A N 1
ATOM 871 C CA . ALA A 1 109 ? -21.724 1.614 20.236 1.00 84.12 109 ALA A CA 1
ATOM 872 C C . ALA A 1 109 ? -20.406 1.693 19.442 1.00 84.12 109 ALA A C 1
ATOM 874 O O . ALA A 1 109 ? -20.425 1.670 18.209 1.00 84.12 109 ALA A O 1
ATOM 875 N N . TRP A 1 110 ? -19.257 1.758 20.123 1.00 83.25 110 TRP A N 1
ATOM 876 C CA . TRP A 1 110 ? -17.943 1.746 19.468 1.00 83.25 110 TRP A CA 1
ATOM 877 C C . TRP A 1 110 ? -17.636 0.406 18.800 1.00 83.25 110 TRP A C 1
ATOM 879 O O . TRP A 1 110 ? -17.112 0.385 17.687 1.00 83.25 110 TRP A O 1
ATOM 889 N N . SER A 1 111 ? -18.001 -0.701 19.441 1.00 87.31 111 SER A N 1
ATOM 890 C CA . SER A 1 111 ? -17.852 -2.053 18.904 1.00 87.31 111 SER A CA 1
ATOM 891 C C . SER A 1 111 ? -18.685 -2.237 17.636 1.00 87.31 111 SER A C 1
ATOM 893 O O . SER A 1 111 ? -18.178 -2.700 16.609 1.00 87.31 111 SER A O 1
ATOM 895 N N . ALA A 1 112 ? -19.938 -1.772 17.653 1.00 85.75 112 ALA A N 1
ATOM 896 C CA . ALA A 1 112 ? -20.806 -1.774 16.482 1.00 85.75 112 ALA A CA 1
ATOM 897 C C . ALA A 1 112 ? -20.227 -0.919 15.343 1.00 85.75 112 ALA A C 1
ATOM 899 O O . ALA A 1 112 ? -20.147 -1.382 14.205 1.00 85.75 112 ALA A O 1
ATOM 900 N N . ALA A 1 113 ? -19.758 0.297 15.645 1.00 83.12 113 ALA A N 1
ATOM 901 C CA . ALA A 1 113 ? -19.143 1.180 14.655 1.00 83.12 113 ALA A CA 1
ATOM 902 C C . ALA A 1 113 ? -17.886 0.559 14.025 1.00 83.12 113 ALA A C 1
ATOM 904 O O . ALA A 1 113 ? -17.754 0.540 12.799 1.00 83.12 113 ALA A O 1
ATOM 905 N N . TYR A 1 114 ? -16.994 -0.002 14.846 1.00 86.38 114 TYR A N 1
ATOM 906 C CA . TYR A 1 114 ? -15.804 -0.703 14.372 1.00 86.38 114 TYR A CA 1
ATOM 907 C C . TYR A 1 114 ? -16.172 -1.870 13.454 1.00 86.38 114 TYR A C 1
ATOM 909 O O . TYR A 1 114 ? -15.622 -1.990 12.363 1.00 86.38 114 TYR A O 1
ATOM 917 N N . THR A 1 115 ? -17.142 -2.690 13.864 1.00 87.69 115 THR A N 1
ATOM 918 C CA . THR A 1 115 ? -17.588 -3.863 13.102 1.00 87.69 115 THR A CA 1
ATOM 919 C C . THR A 1 115 ? -18.113 -3.476 11.721 1.00 87.69 115 THR A C 1
ATOM 921 O O . THR A 1 115 ? -17.767 -4.111 10.726 1.00 87.69 115 THR A O 1
ATOM 924 N N . VAL A 1 116 ? -18.899 -2.398 11.627 1.00 86.38 116 VAL A N 1
ATOM 925 C CA . VAL A 1 116 ? -19.389 -1.886 10.338 1.00 86.38 116 VAL A CA 1
ATOM 926 C C . VAL A 1 116 ? -18.226 -1.494 9.423 1.00 86.38 116 VAL A C 1
ATOM 928 O O . VAL A 1 116 ? -18.204 -1.879 8.255 1.00 86.38 116 VAL A O 1
ATOM 931 N N . ILE A 1 117 ? -17.238 -0.764 9.945 1.00 84.25 117 ILE A N 1
ATOM 932 C CA . ILE A 1 117 ? -16.069 -0.323 9.170 1.00 84.25 117 ILE A CA 1
ATOM 933 C C . ILE A 1 117 ? -15.217 -1.523 8.743 1.00 84.25 117 ILE A C 1
ATOM 935 O O . ILE A 1 117 ? -14.827 -1.612 7.579 1.00 84.25 117 ILE A O 1
ATOM 939 N N . ALA A 1 118 ? -14.956 -2.452 9.665 1.00 89.00 118 ALA A N 1
ATOM 940 C CA . ALA A 1 118 ? -14.192 -3.665 9.408 1.00 89.00 118 ALA A CA 1
ATOM 941 C C . ALA A 1 118 ? -14.822 -4.484 8.276 1.00 89.00 118 ALA A C 1
ATOM 943 O O . ALA A 1 118 ? -14.129 -4.836 7.327 1.00 89.00 118 ALA A O 1
ATOM 944 N N . ASN A 1 119 ? -16.142 -4.687 8.309 1.00 89.75 119 ASN A N 1
ATOM 945 C CA . ASN A 1 119 ? -16.856 -5.405 7.254 1.00 89.75 119 ASN A CA 1
ATOM 946 C C . ASN A 1 119 ? -16.754 -4.698 5.896 1.00 89.75 119 ASN A C 1
ATOM 948 O O . ASN A 1 119 ? -16.527 -5.358 4.886 1.00 89.75 119 ASN A O 1
ATOM 952 N N . ILE A 1 120 ? -16.838 -3.362 5.853 1.00 87.19 120 ILE A N 1
ATOM 953 C CA . ILE A 1 120 ? -16.651 -2.609 4.601 1.00 87.19 120 ILE A CA 1
ATOM 954 C C . ILE A 1 120 ? -15.243 -2.826 4.034 1.00 87.19 120 ILE A C 1
ATOM 956 O O . ILE A 1 120 ? -15.095 -3.006 2.821 1.00 87.19 120 ILE A O 1
ATOM 960 N N . PHE A 1 121 ? -14.213 -2.806 4.882 1.00 87.25 121 PHE A N 1
ATOM 961 C CA . PHE A 1 121 ? -12.843 -3.086 4.460 1.00 87.25 121 PHE A CA 1
ATOM 962 C C . PHE A 1 121 ? -12.684 -4.524 3.969 1.00 87.25 121 PHE A C 1
ATOM 964 O O . PHE A 1 121 ? -12.220 -4.706 2.848 1.00 87.25 121 PHE A O 1
ATOM 971 N N . ILE A 1 122 ? -13.143 -5.513 4.741 1.00 89.00 122 ILE A N 1
ATOM 972 C CA . ILE A 1 122 ? -13.093 -6.937 4.382 1.00 89.00 122 ILE A CA 1
ATOM 973 C C . ILE A 1 122 ? -13.785 -7.175 3.034 1.00 89.00 122 ILE A C 1
ATOM 975 O O . ILE A 1 122 ? -13.202 -7.788 2.142 1.00 89.00 122 ILE A O 1
ATOM 979 N N . ASP A 1 123 ? -14.987 -6.631 2.831 1.00 88.81 123 ASP A N 1
ATOM 980 C CA . ASP A 1 123 ? -15.725 -6.764 1.571 1.00 88.81 123 ASP A CA 1
ATOM 981 C C . ASP A 1 123 ? -15.016 -6.072 0.403 1.00 88.81 123 ASP A C 1
ATOM 983 O O . ASP A 1 123 ? -15.001 -6.576 -0.724 1.00 88.81 123 ASP A O 1
ATOM 987 N N . THR A 1 124 ? -14.442 -4.892 0.643 1.00 85.88 124 THR A N 1
ATOM 988 C CA . THR A 1 124 ? -13.721 -4.130 -0.385 1.00 85.88 124 THR A CA 1
ATOM 989 C C . THR A 1 124 ? -12.431 -4.841 -0.779 1.00 85.88 124 THR A C 1
ATOM 991 O O . THR A 1 124 ? -12.145 -4.981 -1.965 1.00 85.88 124 THR A O 1
ATOM 994 N N . GLU A 1 125 ? -11.671 -5.330 0.193 1.00 85.69 125 GLU A N 1
ATOM 995 C CA . GLU A 1 125 ? -10.429 -6.071 -0.011 1.00 85.69 125 GLU A CA 1
ATOM 996 C C . GLU A 1 125 ? -10.697 -7.407 -0.685 1.00 85.69 125 GLU A C 1
ATOM 998 O O . GLU A 1 125 ? -10.023 -7.737 -1.659 1.00 85.69 125 GLU A O 1
ATOM 1003 N N . LYS A 1 126 ? -11.752 -8.119 -0.277 1.00 84.94 126 LYS A N 1
ATOM 1004 C CA . LYS A 1 126 ? -12.216 -9.321 -0.970 1.00 84.94 126 LYS A CA 1
ATOM 1005 C C . LYS A 1 126 ? -12.525 -9.038 -2.438 1.00 84.94 126 LYS A C 1
ATOM 1007 O O . LYS A 1 126 ? -12.058 -9.773 -3.295 1.00 84.94 126 LYS A O 1
ATOM 1012 N N . LYS A 1 127 ? -13.203 -7.931 -2.764 1.00 81.38 127 LYS A N 1
ATOM 1013 C CA . LYS A 1 127 ? -13.426 -7.513 -4.166 1.00 81.38 127 LYS A CA 1
ATOM 1014 C C . LYS A 1 127 ? -12.131 -7.162 -4.905 1.00 81.38 127 LYS A C 1
ATOM 1016 O O . LYS A 1 127 ? -12.059 -7.321 -6.121 1.00 81.38 127 LYS A O 1
ATOM 1021 N N . LEU A 1 128 ? -11.108 -6.673 -4.202 1.00 73.94 128 LEU A N 1
ATOM 1022 C CA . LEU A 1 128 ? -9.780 -6.463 -4.784 1.00 73.94 128 LEU A CA 1
ATOM 1023 C C . LEU A 1 128 ? -9.054 -7.791 -5.052 1.00 73.94 128 LEU A C 1
ATOM 1025 O O . LEU A 1 128 ? -8.302 -7.858 -6.029 1.00 73.94 128 LEU A O 1
ATOM 1029 N N . TYR A 1 129 ? -9.281 -8.823 -4.230 1.00 65.44 129 TYR A N 1
ATOM 1030 C CA . TYR A 1 129 ? -8.800 -10.193 -4.453 1.00 65.44 129 TYR A CA 1
ATOM 1031 C C . TYR A 1 129 ? -9.567 -10.903 -5.579 1.00 65.44 129 TYR A C 1
ATOM 1033 O O . TYR A 1 129 ? -8.931 -11.512 -6.435 1.00 65.44 129 TYR A O 1
ATOM 1041 N N . ASP A 1 130 ? -10.890 -10.732 -5.643 1.00 62.69 130 ASP A N 1
ATOM 1042 C CA . ASP A 1 130 ? -11.771 -11.293 -6.682 1.00 62.69 130 ASP A CA 1
ATOM 1043 C C . ASP A 1 130 ? -11.665 -10.559 -8.031 1.00 62.69 130 ASP A C 1
ATOM 1045 O O . ASP A 1 130 ? -12.230 -10.993 -9.029 1.00 62.69 130 ASP A O 1
ATOM 1049 N N . GLY A 1 131 ? -10.880 -9.480 -8.087 1.00 52.19 131 GLY A N 1
ATOM 1050 C CA . GLY A 1 131 ? -10.372 -8.907 -9.324 1.00 52.19 131 GLY A CA 1
ATOM 1051 C C . GLY A 1 131 ? -11.416 -8.161 -10.151 1.00 52.19 131 GLY A C 1
ATOM 1052 O O . GLY A 1 131 ? -12.129 -8.733 -10.970 1.00 52.19 131 GLY A O 1
ATOM 1053 N N . LYS A 1 132 ? -11.333 -6.826 -10.140 1.00 52.34 132 LYS A N 1
ATOM 1054 C CA . LYS A 1 132 ? -11.445 -6.129 -11.427 1.00 52.34 132 LYS A CA 1
ATOM 1055 C C . LYS A 1 132 ? -10.253 -6.571 -12.273 1.00 52.34 132 LYS A C 1
ATOM 1057 O O . LYS A 1 132 ? -9.158 -6.021 -12.162 1.00 52.34 132 LYS A O 1
ATOM 1062 N N . THR A 1 133 ? -10.454 -7.624 -13.051 1.00 57.78 133 THR A N 1
ATOM 1063 C CA . THR A 1 133 ? -9.579 -7.971 -14.161 1.00 57.78 133 THR A CA 1
ATOM 1064 C C . THR A 1 133 ? -9.852 -6.929 -15.232 1.00 57.78 133 THR A C 1
ATOM 1066 O O . THR A 1 133 ? -10.926 -6.912 -15.821 1.00 57.78 133 THR A O 1
ATOM 1069 N N . TYR A 1 134 ? -8.917 -5.999 -15.416 1.00 69.38 134 TYR A N 1
ATOM 1070 C CA . TYR A 1 134 ? -8.957 -5.143 -16.593 1.00 69.38 134 TYR A CA 1
ATOM 1071 C C . TYR A 1 134 ? -8.687 -6.026 -17.807 1.00 69.38 134 TYR A C 1
ATOM 1073 O O . TYR A 1 134 ? -7.686 -6.746 -17.849 1.00 69.38 134 TYR A O 1
ATOM 1081 N N . CYS A 1 135 ? -9.596 -5.990 -18.767 1.00 71.62 135 CYS A N 1
ATOM 1082 C CA . CYS A 1 135 ? -9.479 -6.705 -20.022 1.00 71.62 135 CYS A CA 1
ATOM 1083 C C . CYS A 1 13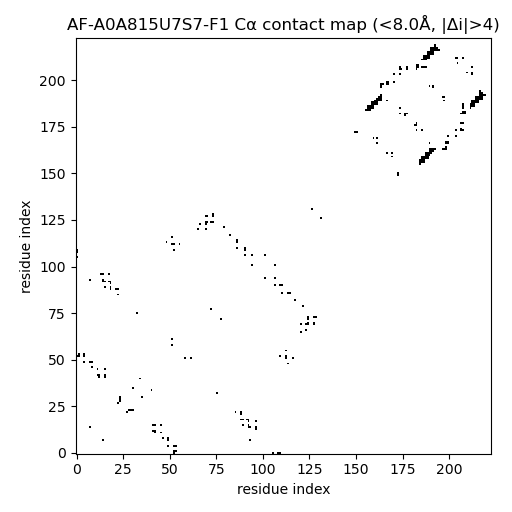5 ? -8.839 -5.803 -21.080 1.00 71.62 135 CYS A C 1
ATOM 1085 O O . CYS A 1 135 ? -8.943 -4.574 -21.043 1.00 71.62 135 CYS A O 1
ATOM 1087 N N . VAL A 1 136 ? -8.180 -6.417 -22.065 1.00 78.81 136 VAL A N 1
ATOM 1088 C CA . VAL A 1 136 ? -7.746 -5.692 -23.264 1.00 78.81 136 VAL A CA 1
ATOM 1089 C C . VAL A 1 136 ? -8.986 -5.086 -23.926 1.00 78.81 136 VAL A C 1
ATOM 1091 O O . VAL A 1 136 ? -9.905 -5.815 -24.288 1.00 78.81 136 VAL A O 1
ATOM 1094 N N . GLY A 1 137 ? -9.004 -3.759 -24.067 1.00 84.38 137 GLY A N 1
ATOM 1095 C CA . GLY A 1 137 ? -10.146 -3.001 -24.592 1.00 84.38 137 GLY A CA 1
ATOM 1096 C C . GLY A 1 137 ? -10.864 -2.135 -23.554 1.00 84.38 137 GLY A C 1
ATOM 1097 O O . GLY A 1 137 ? -11.616 -1.243 -23.942 1.00 84.38 137 GLY A O 1
ATOM 1098 N N . ASP A 1 138 ? -10.598 -2.327 -22.259 1.00 82.19 138 ASP A N 1
ATOM 1099 C CA . ASP A 1 138 ? -11.157 -1.467 -21.218 1.00 82.19 138 ASP A CA 1
ATOM 1100 C C . ASP A 1 138 ? -10.579 -0.048 -21.287 1.00 82.19 138 ASP A C 1
ATOM 1102 O O . ASP A 1 138 ? -9.375 0.160 -21.465 1.00 82.19 138 ASP A O 1
ATOM 1106 N N . ILE A 1 139 ? -11.444 0.949 -21.088 1.00 84.50 139 ILE A N 1
ATOM 1107 C CA . ILE A 1 139 ? -11.042 2.354 -20.998 1.00 84.50 139 ILE A CA 1
ATOM 1108 C C . ILE A 1 139 ? -10.717 2.675 -19.538 1.00 84.50 139 ILE A C 1
ATOM 1110 O O . ILE A 1 139 ? -11.572 2.556 -18.658 1.00 84.50 139 ILE A O 1
ATOM 1114 N N . ILE A 1 140 ? -9.489 3.132 -19.289 1.00 80.69 140 ILE A N 1
ATOM 1115 C CA . ILE A 1 140 ? -9.041 3.607 -17.977 1.00 80.69 140 ILE A CA 1
ATOM 1116 C C . ILE A 1 140 ? -8.713 5.099 -18.026 1.00 80.69 140 ILE A C 1
ATOM 1118 O O . ILE A 1 140 ? -8.211 5.610 -19.027 1.00 80.69 140 ILE A O 1
ATOM 1122 N N . LEU A 1 141 ? -8.983 5.803 -16.927 1.00 70.94 141 LEU A N 1
ATOM 1123 C CA . LEU A 1 141 ? -8.554 7.187 -16.761 1.00 70.94 141 LEU A CA 1
ATOM 1124 C C . LEU A 1 141 ? -7.087 7.206 -16.314 1.00 70.94 141 LEU A C 1
ATOM 1126 O O . LEU A 1 141 ? -6.745 6.604 -15.297 1.00 70.94 141 LEU A O 1
ATOM 1130 N N . ALA A 1 142 ? -6.236 7.915 -17.052 1.00 77.12 142 ALA A N 1
ATOM 1131 C CA . ALA A 1 142 ? -4.825 8.106 -16.730 1.00 77.12 142 ALA A CA 1
ATOM 1132 C C . ALA A 1 142 ? -4.502 9.600 -16.590 1.00 77.12 142 ALA A C 1
ATOM 1134 O O . ALA A 1 142 ? -5.102 10.441 -17.260 1.00 77.12 142 ALA A O 1
ATOM 1135 N N . SER A 1 143 ? -3.547 9.932 -15.722 1.00 66.94 143 SER A N 1
ATOM 1136 C CA . SER A 1 143 ? -2.975 11.278 -15.637 1.00 66.94 143 SER A CA 1
ATOM 1137 C C . SER A 1 143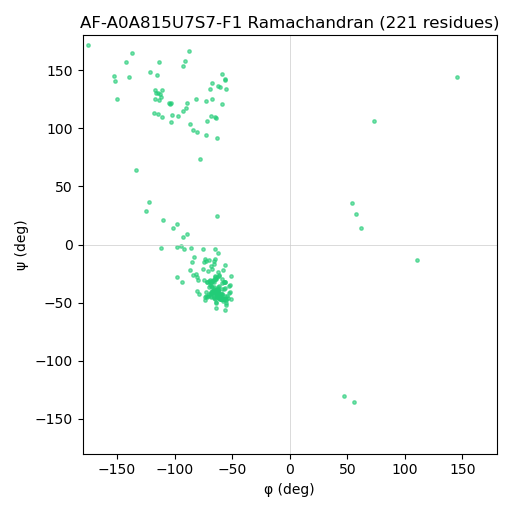 ? -1.807 11.438 -16.613 1.00 66.94 143 SER A C 1
ATOM 1139 O O . SER A 1 143 ? -1.253 10.452 -17.102 1.00 66.94 143 SER A O 1
ATOM 1141 N N . LEU A 1 144 ? -1.374 12.682 -16.848 1.00 82.75 144 LEU A N 1
ATOM 1142 C CA . LEU A 1 144 ? -0.097 12.929 -17.522 1.00 82.75 144 LEU A CA 1
ATOM 1143 C C . LEU A 1 144 ? 1.060 12.284 -16.730 1.00 82.75 144 LEU A C 1
ATOM 1145 O O . LEU A 1 144 ? 0.987 12.235 -15.495 1.00 82.75 144 LEU A O 1
ATOM 1149 N N . PRO A 1 145 ? 2.121 11.795 -17.404 1.00 76.38 145 PRO A N 1
ATOM 1150 C CA . PRO A 1 145 ? 3.322 11.320 -16.728 1.00 76.38 145 PRO A CA 1
ATOM 1151 C C . PRO A 1 145 ? 3.896 12.407 -15.814 1.00 76.38 145 PRO A C 1
ATOM 1153 O O . PRO A 1 145 ? 4.030 13.560 -16.220 1.00 76.38 145 PRO A O 1
ATOM 1156 N N . ALA A 1 146 ? 4.248 12.036 -14.586 1.00 73.50 146 ALA A N 1
ATOM 1157 C CA . ALA A 1 146 ? 4.821 12.941 -13.599 1.00 73.50 146 ALA A CA 1
ATOM 1158 C C . ALA A 1 146 ? 5.949 12.244 -12.828 1.00 73.50 146 ALA A C 1
ATOM 1160 O O . ALA A 1 146 ? 5.864 11.052 -12.535 1.00 73.50 146 ALA A O 1
ATOM 1161 N N . GLY A 1 147 ? 6.996 12.996 -12.485 1.00 77.06 147 GLY A N 1
ATOM 1162 C CA . GLY A 1 147 ? 8.138 12.511 -11.709 1.00 77.06 147 GLY A CA 1
ATOM 1163 C C . GLY A 1 147 ? 9.452 13.159 -12.141 1.00 77.06 147 GLY A C 1
ATOM 1164 O O . GLY A 1 147 ? 9.662 13.422 -13.319 1.00 77.06 147 GLY A O 1
ATOM 1165 N N . ALA A 1 148 ? 10.342 13.412 -11.180 1.00 81.25 148 ALA A N 1
ATOM 1166 C CA . ALA A 1 148 ? 11.676 13.973 -11.433 1.00 81.25 148 ALA A CA 1
ATOM 1167 C C . ALA A 1 148 ? 12.761 12.895 -11.625 1.00 81.25 148 ALA A C 1
ATOM 1169 O O . ALA A 1 148 ? 13.920 13.209 -11.881 1.00 81.25 148 ALA A O 1
ATOM 1170 N N . PHE A 1 149 ? 12.402 11.618 -11.473 1.00 86.12 149 PHE A N 1
ATOM 1171 C CA . PHE A 1 149 ? 13.327 10.505 -11.634 1.00 86.12 149 PHE A CA 1
ATOM 1172 C C . PHE A 1 149 ? 13.437 10.146 -13.120 1.00 86.12 149 PHE A C 1
ATOM 1174 O O . PHE A 1 149 ? 12.571 9.465 -13.667 1.00 86.12 149 PHE A O 1
ATOM 1181 N N . ALA A 1 150 ? 14.486 10.648 -13.771 1.00 87.38 150 ALA A N 1
ATOM 1182 C CA . ALA A 1 150 ? 14.721 10.532 -15.208 1.00 87.38 150 ALA A CA 1
ATOM 1183 C C . ALA A 1 150 ? 16.188 10.191 -15.512 1.00 87.38 150 ALA A C 1
ATOM 1185 O O . ALA A 1 150 ? 17.069 10.338 -14.663 1.00 87.38 150 ALA A O 1
ATOM 1186 N N . VAL A 1 151 ? 16.454 9.753 -16.745 1.00 90.00 151 VAL A N 1
ATOM 1187 C CA . VAL A 1 151 ? 17.822 9.541 -17.234 1.00 90.00 151 VAL A CA 1
ATOM 1188 C C . VAL A 1 151 ? 18.527 10.878 -17.409 1.00 90.00 151 VAL A C 1
ATOM 1190 O O . VAL A 1 151 ? 18.009 11.795 -18.040 1.00 90.00 151 VAL A O 1
ATOM 1193 N N . VAL A 1 152 ? 19.760 10.947 -16.920 1.00 90.44 152 VAL A N 1
ATOM 1194 C CA . VAL A 1 152 ? 20.696 12.031 -17.225 1.00 90.44 152 VAL A CA 1
ATOM 1195 C C . VAL A 1 152 ? 21.430 11.669 -18.519 1.00 90.44 152 VAL A C 1
ATOM 1197 O O . VAL A 1 152 ? 22.266 10.767 -18.529 1.00 90.44 152 VAL A O 1
ATOM 1200 N N . HIS A 1 153 ? 21.065 12.291 -19.640 1.00 84.19 153 HIS A N 1
ATOM 1201 C CA . HIS A 1 153 ? 21.496 11.850 -20.978 1.00 84.19 153 HIS A CA 1
ATOM 1202 C C . HIS A 1 153 ? 22.982 12.087 -21.293 1.00 84.19 153 HIS A C 1
ATOM 1204 O O . HIS A 1 153 ? 23.532 11.418 -22.174 1.00 84.19 153 HIS A O 1
ATOM 1210 N N . ASP A 1 154 ? 23.615 13.033 -20.609 1.00 86.94 154 ASP A N 1
ATOM 1211 C CA . ASP A 1 154 ? 25.014 13.446 -20.756 1.00 86.94 154 ASP A CA 1
ATOM 1212 C C . ASP A 1 154 ? 25.965 12.733 -19.781 1.00 86.94 154 ASP A C 1
ATOM 1214 O O . ASP A 1 154 ? 27.181 12.926 -19.840 1.00 86.94 154 ASP A O 1
ATOM 1218 N N . ALA A 1 155 ? 25.441 11.867 -18.910 1.00 90.94 155 ALA A N 1
ATOM 1219 C CA . ALA A 1 155 ? 26.280 11.058 -18.043 1.00 90.94 155 ALA A CA 1
ATOM 1220 C C . ALA A 1 155 ? 27.171 10.118 -18.871 1.00 90.94 155 ALA A C 1
ATOM 1222 O O . ALA A 1 155 ? 26.723 9.464 -19.814 1.00 90.94 155 ALA A O 1
ATOM 1223 N N . LYS A 1 156 ? 28.446 10.024 -18.476 1.00 92.62 156 LYS A N 1
ATOM 1224 C CA . LYS A 1 156 ? 29.422 9.119 -19.104 1.00 92.62 156 LYS A CA 1
ATOM 1225 C C . LYS A 1 156 ? 29.086 7.646 -18.867 1.00 92.62 156 LYS A C 1
ATOM 1227 O O . LYS A 1 156 ? 29.436 6.810 -19.691 1.00 92.62 156 LYS A O 1
ATOM 1232 N N . HIS A 1 157 ? 28.457 7.345 -17.730 1.00 96.50 157 HIS A N 1
ATOM 1233 C CA . HIS A 1 157 ? 28.057 5.998 -17.336 1.00 96.50 157 HIS A CA 1
ATOM 1234 C C . HIS A 1 157 ? 26.844 6.037 -16.402 1.00 96.50 157 HIS A C 1
ATOM 1236 O O . HIS A 1 157 ? 26.736 6.924 -15.554 1.00 96.50 157 HIS A O 1
ATOM 1242 N N . HIS A 1 158 ? 25.969 5.046 -16.525 1.00 96.69 158 HIS A N 1
ATOM 1243 C CA . HIS A 1 158 ? 24.734 4.865 -15.773 1.00 96.69 158 HIS A CA 1
ATOM 1244 C C . HIS A 1 158 ? 24.821 3.565 -14.975 1.00 96.69 158 HIS A C 1
ATOM 1246 O O . HIS A 1 158 ? 24.827 2.474 -15.543 1.00 96.69 158 HIS A O 1
ATOM 1252 N N . LEU A 1 159 ? 24.868 3.673 -13.647 1.00 96.69 159 LEU A N 1
ATOM 1253 C CA . LEU A 1 159 ? 24.738 2.528 -12.748 1.00 96.69 159 LEU A CA 1
ATOM 1254 C C . LEU A 1 159 ? 23.288 2.422 -12.267 1.00 96.69 159 LEU A C 1
ATOM 1256 O O . LEU A 1 159 ? 22.811 3.244 -11.488 1.00 96.69 159 LEU A O 1
ATOM 1260 N N . CYS A 1 160 ? 22.596 1.392 -12.731 1.00 96.25 160 CYS A N 1
ATOM 1261 C CA . CYS A 1 160 ? 21.208 1.097 -12.413 1.00 96.25 160 CYS A CA 1
ATOM 1262 C C . CYS A 1 160 ? 21.152 -0.029 -11.375 1.00 96.25 160 CYS A C 1
ATOM 1264 O O . CYS A 1 160 ? 21.485 -1.167 -11.691 1.00 96.25 160 CYS A O 1
ATOM 1266 N N . ILE A 1 161 ? 20.720 0.264 -10.146 1.00 96.31 161 ILE A N 1
ATOM 1267 C CA . ILE A 1 161 ? 20.568 -0.735 -9.074 1.00 96.31 161 ILE A CA 1
ATOM 1268 C C . ILE A 1 161 ? 19.094 -0.859 -8.722 1.00 96.31 161 ILE A C 1
ATOM 1270 O O . ILE A 1 161 ? 18.417 0.144 -8.494 1.00 96.31 161 ILE A O 1
ATOM 1274 N N . VAL A 1 162 ? 18.593 -2.088 -8.672 1.00 94.31 162 VAL A N 1
ATOM 1275 C CA . VAL A 1 162 ? 17.164 -2.328 -8.516 1.00 94.31 162 VAL A CA 1
ATOM 1276 C C . VAL A 1 162 ? 16.850 -3.643 -7.825 1.00 94.31 162 VAL A C 1
ATOM 1278 O O . VAL A 1 162 ? 17.465 -4.667 -8.103 1.00 94.31 162 VAL A O 1
ATOM 1281 N N . GLY A 1 163 ? 15.834 -3.604 -6.959 1.00 91.62 163 GLY A N 1
ATOM 1282 C CA . GLY A 1 163 ? 15.201 -4.775 -6.363 1.00 91.62 163 GLY A CA 1
ATOM 1283 C C . GLY A 1 163 ? 13.770 -4.981 -6.871 1.00 91.62 163 GLY A C 1
ATOM 1284 O O . GLY A 1 163 ? 12.972 -4.040 -6.875 1.00 91.62 163 GLY A O 1
ATOM 1285 N N . GLY A 1 164 ? 13.426 -6.210 -7.260 1.00 87.06 164 GLY A N 1
ATOM 1286 C CA . GLY A 1 164 ? 12.055 -6.600 -7.602 1.00 87.06 164 GLY A CA 1
ATOM 1287 C C . GLY A 1 164 ? 11.419 -5.740 -8.699 1.00 87.06 164 GLY A C 1
ATOM 1288 O O . GLY A 1 164 ? 12.039 -5.412 -9.708 1.00 87.06 164 GLY A O 1
ATOM 1289 N N . ILE A 1 165 ? 10.163 -5.337 -8.483 1.00 86.75 165 ILE A N 1
ATOM 1290 C CA . ILE A 1 165 ? 9.350 -4.600 -9.468 1.00 86.75 165 ILE A CA 1
ATOM 1291 C C . ILE A 1 165 ? 9.882 -3.204 -9.821 1.00 86.75 165 ILE A C 1
ATOM 1293 O O . ILE A 1 165 ? 9.435 -2.624 -10.815 1.00 86.75 165 ILE A O 1
ATOM 1297 N N . GLY A 1 166 ? 10.848 -2.672 -9.059 1.00 87.62 166 GLY A N 1
ATOM 1298 C CA . GLY A 1 166 ? 11.506 -1.397 -9.367 1.00 87.62 166 GLY A CA 1
ATOM 1299 C C . GLY A 1 166 ? 12.144 -1.377 -10.761 1.00 87.62 166 GLY A C 1
ATOM 1300 O O . GLY A 1 166 ? 12.374 -0.307 -11.323 1.00 87.62 166 GLY A O 1
ATOM 1301 N N . ILE A 1 167 ? 12.352 -2.557 -11.362 1.00 94.12 167 ILE A N 1
ATOM 1302 C CA . ILE A 1 167 ? 12.900 -2.711 -12.713 1.00 94.12 167 ILE A CA 1
ATOM 1303 C C . ILE A 1 167 ? 11.992 -2.080 -13.760 1.00 94.12 167 ILE A C 1
ATOM 1305 O O . ILE A 1 167 ? 12.477 -1.653 -14.796 1.00 94.12 167 ILE A O 1
ATOM 1309 N N . THR A 1 168 ? 10.697 -1.928 -13.476 1.00 92.25 168 THR A N 1
ATOM 1310 C CA . THR A 1 168 ? 9.731 -1.322 -14.399 1.00 92.25 168 THR A CA 1
ATOM 1311 C C . THR A 1 168 ? 10.156 0.089 -14.807 1.00 92.25 168 THR A C 1
ATOM 1313 O O . THR A 1 168 ? 10.200 0.398 -15.994 1.00 92.25 168 THR A O 1
ATOM 1316 N N . VAL A 1 169 ? 10.561 0.924 -13.847 1.00 91.44 169 VAL A N 1
ATOM 1317 C CA . VAL A 1 169 ? 10.984 2.302 -14.133 1.00 91.44 169 VAL A CA 1
ATOM 1318 C C . VAL A 1 169 ? 12.336 2.323 -14.847 1.00 91.44 169 VAL A C 1
ATOM 1320 O O . VAL A 1 169 ? 12.491 3.008 -15.857 1.00 91.44 169 VAL A O 1
ATOM 1323 N N . LEU A 1 170 ? 13.304 1.531 -14.374 1.00 94.88 170 LEU A N 1
ATOM 1324 C CA . LEU A 1 170 ? 14.639 1.494 -14.978 1.00 94.88 170 LEU A CA 1
ATOM 1325 C C . LEU A 1 170 ? 14.647 0.850 -16.367 1.00 94.88 170 LEU A C 1
ATOM 1327 O O . LEU A 1 170 ? 15.440 1.254 -17.206 1.00 94.88 170 LEU A O 1
ATOM 1331 N N . SER A 1 171 ? 13.755 -0.097 -16.652 1.00 94.81 171 SER A N 1
ATOM 1332 C CA . SER A 1 171 ? 13.660 -0.725 -17.973 1.00 94.81 171 SER A CA 1
ATOM 1333 C C . SER A 1 171 ? 13.337 0.305 -19.055 1.00 94.81 171 SER A C 1
ATOM 1335 O O . SER A 1 171 ? 14.026 0.346 -20.068 1.00 94.81 171 SER A O 1
ATOM 1337 N N . ALA A 1 172 ? 12.397 1.222 -18.802 1.00 93.38 172 ALA A N 1
ATOM 1338 C CA . ALA A 1 172 ? 12.072 2.304 -19.729 1.00 93.38 172 ALA A CA 1
ATOM 1339 C C . ALA A 1 172 ? 13.269 3.244 -19.966 1.00 93.38 172 ALA A C 1
ATOM 1341 O O . ALA A 1 172 ? 13.528 3.665 -21.094 1.00 93.38 172 ALA A O 1
ATOM 1342 N N . MET A 1 173 ? 14.027 3.539 -18.907 1.00 95.00 173 MET A N 1
ATOM 1343 C CA . MET A 1 173 ? 15.244 4.351 -18.967 1.00 95.00 173 MET A CA 1
ATOM 1344 C C . MET A 1 173 ? 16.347 3.684 -19.801 1.00 95.00 173 MET A C 1
ATOM 1346 O O . MET A 1 173 ? 16.912 4.300 -20.705 1.00 95.00 173 MET A O 1
ATOM 1350 N N . ILE A 1 174 ? 16.621 2.410 -19.520 1.00 96.44 174 ILE A N 1
ATOM 1351 C CA . ILE A 1 174 ? 17.637 1.595 -20.194 1.00 96.44 174 ILE A CA 1
ATOM 1352 C C . ILE A 1 174 ? 17.269 1.386 -21.664 1.00 96.44 174 ILE A C 1
ATOM 1354 O O . ILE A 1 174 ? 18.124 1.510 -22.534 1.00 96.44 174 ILE A O 1
ATOM 1358 N N . GLU A 1 175 ? 15.997 1.136 -21.970 1.00 95.44 175 GLU A N 1
ATOM 1359 C CA . GLU A 1 175 ? 15.507 1.043 -23.347 1.00 95.44 175 GLU A CA 1
ATOM 1360 C C . GLU A 1 175 ? 15.665 2.360 -24.111 1.00 95.44 175 GLU A C 1
ATOM 1362 O O . GLU A 1 175 ? 15.994 2.349 -25.298 1.00 95.44 175 GLU A O 1
ATOM 1367 N N . GLY A 1 176 ? 15.445 3.496 -23.444 1.00 94.19 176 GLY A N 1
ATOM 1368 C CA . GLY A 1 176 ? 15.696 4.816 -24.016 1.00 94.19 176 GLY A CA 1
ATOM 1369 C C . GLY A 1 176 ? 17.164 5.007 -24.400 1.00 94.19 176 GLY A C 1
ATOM 1370 O O . GLY A 1 176 ? 17.447 5.495 -25.491 1.00 94.19 176 GLY A O 1
ATOM 1371 N N . LEU A 1 177 ? 18.091 4.571 -23.541 1.00 95.19 177 LEU A N 1
ATOM 1372 C CA . LEU A 1 177 ? 19.533 4.597 -23.815 1.00 95.19 177 LEU A CA 1
ATOM 1373 C C . LEU A 1 177 ? 19.934 3.604 -24.916 1.00 95.19 177 LEU A C 1
ATOM 1375 O O . LEU A 1 177 ? 20.716 3.962 -25.794 1.00 95.19 177 LEU A O 1
ATOM 1379 N N . TYR A 1 178 ? 19.361 2.398 -24.921 1.00 95.44 178 TYR A N 1
ATOM 1380 C CA . TYR A 1 178 ? 19.573 1.393 -25.968 1.00 95.44 178 TYR A CA 1
ATOM 1381 C C . TYR A 1 178 ? 19.194 1.932 -27.352 1.00 95.44 178 TYR A C 1
ATOM 1383 O O . TYR A 1 178 ? 19.976 1.832 -28.288 1.00 95.44 178 TYR A O 1
ATOM 1391 N N . LYS A 1 179 ? 18.034 2.592 -27.474 1.00 94.81 179 LYS A N 1
ATOM 1392 C CA . LYS A 1 179 ? 17.584 3.219 -28.732 1.00 94.81 179 LYS A CA 1
ATOM 1393 C C . LYS A 1 179 ? 18.460 4.388 -29.200 1.00 94.81 179 LYS A C 1
ATOM 1395 O O . LYS A 1 179 ? 18.308 4.829 -30.332 1.00 94.81 179 LYS A O 1
ATOM 1400 N N . GLN A 1 180 ? 19.322 4.913 -28.331 1.00 93.31 180 GLN A N 1
ATOM 1401 C CA . GLN A 1 180 ? 20.294 5.967 -28.640 1.00 93.31 180 GLN A CA 1
ATOM 1402 C C . GLN A 1 180 ? 21.712 5.402 -28.841 1.00 93.31 180 GLN A C 1
ATOM 1404 O O . GLN A 1 180 ? 22.673 6.164 -28.770 1.00 93.31 180 GLN A O 1
ATOM 1409 N N . ASP A 1 181 ? 21.856 4.082 -29.009 1.00 93.81 181 ASP A N 1
ATOM 1410 C CA . ASP A 1 181 ? 23.138 3.372 -29.122 1.00 93.81 181 ASP A CA 1
ATOM 1411 C C . ASP A 1 181 ? 24.083 3.573 -27.918 1.00 93.81 181 ASP A C 1
ATOM 1413 O O . ASP A 1 181 ? 25.302 3.427 -28.013 1.00 93.81 181 ASP A O 1
ATOM 1417 N N . LYS A 1 182 ? 23.526 3.870 -26.734 1.00 94.19 182 LYS A N 1
ATOM 1418 C CA . LYS A 1 182 ? 24.276 4.103 -25.485 1.00 94.19 182 LYS A CA 1
ATOM 1419 C C . LYS A 1 182 ? 24.343 2.885 -24.563 1.00 94.19 182 LYS A C 1
ATOM 1421 O O . LYS A 1 182 ? 24.682 3.010 -23.394 1.00 94.19 182 LYS A O 1
ATOM 1426 N N . SER A 1 183 ? 24.073 1.680 -25.056 1.00 92.50 183 SER A N 1
ATOM 1427 C CA . SER A 1 183 ? 24.080 0.463 -24.227 1.00 92.50 183 SER A CA 1
ATOM 1428 C C . SER A 1 183 ? 25.383 0.203 -23.480 1.00 92.50 183 SER A C 1
ATOM 1430 O O . SER A 1 183 ? 25.352 -0.330 -22.378 1.00 92.50 183 SER A O 1
ATOM 1432 N N . GLN A 1 184 ? 26.523 0.597 -24.053 1.00 93.94 184 GLN A N 1
ATOM 1433 C CA . GLN A 1 184 ? 27.838 0.407 -23.431 1.00 93.94 184 GLN A CA 1
ATOM 1434 C C . GLN A 1 184 ? 28.046 1.263 -22.175 1.00 93.94 184 GLN A C 1
ATOM 1436 O O . GLN A 1 184 ? 28.939 0.964 -21.381 1.00 93.94 184 GLN A O 1
ATOM 1441 N N . SER A 1 185 ? 27.241 2.317 -21.992 1.00 94.62 185 SER A N 1
ATOM 1442 C CA . SER A 1 185 ? 27.306 3.195 -20.825 1.00 94.62 185 SER A CA 1
ATOM 1443 C C . SER A 1 185 ? 26.419 2.721 -19.675 1.00 94.62 185 SER A C 1
ATOM 1445 O O . SER A 1 185 ? 26.230 3.481 -18.736 1.00 94.62 185 SER A O 1
ATOM 1447 N N . VAL A 1 186 ? 25.830 1.521 -19.725 1.00 97.25 186 VAL A N 1
ATOM 1448 C CA . VAL A 1 186 ? 24.852 1.065 -18.725 1.00 97.25 186 VAL A CA 1
ATOM 1449 C C . VAL A 1 186 ? 25.365 -0.157 -17.980 1.00 97.25 186 VAL A C 1
ATOM 1451 O O . VAL A 1 186 ? 25.627 -1.194 -18.570 1.00 97.25 186 VAL A O 1
ATOM 1454 N N . THR A 1 187 ? 25.410 -0.085 -16.652 1.00 98.31 187 THR A N 1
ATOM 1455 C CA . THR A 1 187 ? 25.547 -1.263 -15.787 1.00 98.31 187 THR A CA 1
ATOM 1456 C C . THR A 1 187 ? 24.266 -1.468 -15.003 1.00 98.31 187 THR A C 1
ATOM 1458 O O . THR A 1 187 ? 23.808 -0.556 -14.319 1.00 98.31 187 THR A O 1
ATOM 1461 N N . LEU A 1 188 ? 23.699 -2.670 -15.078 1.00 97.88 188 LEU A N 1
ATOM 1462 C CA . LEU A 1 188 ? 22.464 -3.028 -14.393 1.00 97.88 188 LEU A CA 1
ATOM 1463 C C . LEU A 1 188 ? 22.736 -4.087 -13.325 1.00 97.88 188 LEU A C 1
ATOM 1465 O O . LEU A 1 188 ? 23.229 -5.169 -13.626 1.00 97.88 188 LEU A O 1
ATOM 1469 N N . VAL A 1 189 ? 22.346 -3.789 -12.090 1.00 97.50 189 VAL A N 1
ATOM 1470 C CA . VAL A 1 189 ? 22.305 -4.711 -10.956 1.00 97.50 189 VAL A CA 1
ATOM 1471 C C . VAL A 1 189 ? 20.842 -4.968 -10.603 1.00 97.50 189 VAL A C 1
ATOM 1473 O O . VAL A 1 189 ? 20.156 -4.077 -10.105 1.00 97.50 189 VAL A O 1
ATOM 1476 N N . HIS A 1 190 ? 20.361 -6.181 -10.870 1.00 95.62 190 HIS A N 1
ATOM 1477 C CA . HIS A 1 190 ? 18.972 -6.585 -10.659 1.00 95.62 190 HIS A CA 1
ATOM 1478 C C . HIS A 1 190 ? 18.875 -7.664 -9.579 1.00 95.62 190 HIS A C 1
ATOM 1480 O O . HIS A 1 190 ? 19.325 -8.790 -9.765 1.00 95.62 190 HIS A O 1
ATOM 1486 N N . CYS A 1 191 ? 18.276 -7.322 -8.445 1.00 94.94 191 CYS A N 1
ATOM 1487 C CA . CYS A 1 191 ? 18.119 -8.206 -7.298 1.00 94.94 191 CYS A CA 1
ATOM 1488 C C . CYS A 1 191 ? 16.676 -8.713 -7.222 1.00 94.94 191 CYS A C 1
ATOM 1490 O O . CYS A 1 191 ? 15.743 -7.919 -7.105 1.00 94.94 191 CYS A O 1
ATOM 1492 N N . VAL A 1 192 ? 16.471 -10.027 -7.263 1.00 91.69 192 VAL A N 1
ATOM 1493 C CA . VAL A 1 192 ? 15.133 -10.638 -7.182 1.00 91.69 192 VAL A CA 1
ATOM 1494 C C . VAL A 1 192 ? 15.151 -11.932 -6.362 1.00 91.69 192 VAL A C 1
ATOM 1496 O O . VAL A 1 192 ? 16.194 -12.571 -6.276 1.00 91.69 192 VAL A O 1
ATOM 1499 N N . PRO A 1 193 ? 14.020 -12.378 -5.785 1.00 84.31 193 PRO A N 1
ATOM 1500 C CA . PRO A 1 193 ? 13.972 -13.621 -5.004 1.00 84.31 193 PRO A CA 1
ATOM 1501 C C . PRO A 1 193 ? 14.322 -14.895 -5.779 1.00 84.31 193 PRO A C 1
ATOM 1503 O O . PRO A 1 193 ? 14.795 -15.871 -5.212 1.00 84.31 193 PRO A O 1
ATOM 1506 N N . GLY A 1 194 ? 14.114 -14.898 -7.092 1.00 82.44 194 GLY A N 1
ATOM 1507 C CA . GLY A 1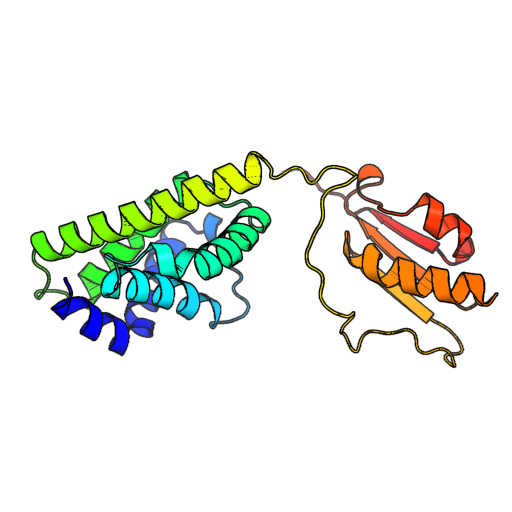 194 ? 14.411 -16.034 -7.955 1.00 82.44 194 GLY A CA 1
ATOM 1508 C C . GLY A 1 194 ? 14.178 -15.685 -9.418 1.00 82.44 194 GLY A C 1
ATOM 1509 O O . GLY A 1 194 ? 13.629 -14.628 -9.733 1.00 82.44 194 GLY A O 1
ATOM 1510 N N . ARG A 1 195 ? 14.571 -16.580 -10.330 1.00 82.06 195 ARG A N 1
AT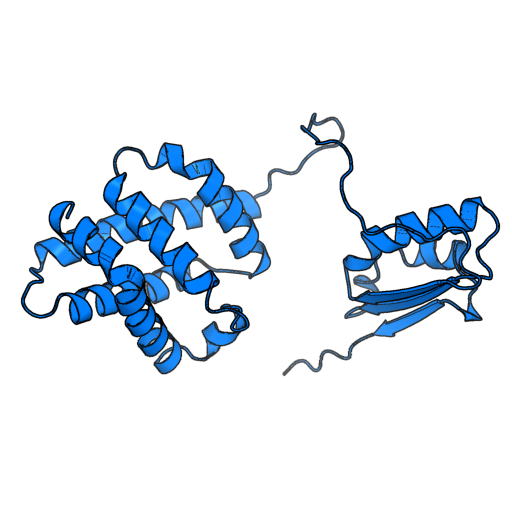OM 1511 C CA . ARG A 1 195 ? 14.471 -16.344 -11.783 1.00 82.06 195 ARG A CA 1
ATOM 1512 C C . ARG A 1 195 ? 13.043 -16.031 -12.239 1.00 82.06 195 ARG A C 1
ATOM 1514 O O . ARG A 1 195 ? 12.866 -15.140 -13.059 1.00 82.06 195 ARG A O 1
ATOM 1521 N N . ASN A 1 196 ? 12.042 -16.694 -11.663 1.00 80.88 196 ASN A N 1
ATOM 1522 C CA . ASN A 1 196 ? 10.630 -16.482 -12.008 1.00 80.88 196 ASN A CA 1
ATOM 1523 C C . ASN A 1 196 ? 10.119 -15.080 -11.627 1.00 80.88 196 ASN A C 1
ATOM 1525 O O . ASN A 1 196 ? 9.096 -14.641 -12.137 1.00 80.88 196 ASN A O 1
ATOM 1529 N N . TYR A 1 197 ? 10.842 -14.368 -10.760 1.00 80.75 197 TYR A N 1
ATOM 1530 C CA . TYR A 1 197 ? 10.527 -13.005 -10.329 1.00 80.75 197 TYR A CA 1
ATOM 1531 C C . TYR A 1 197 ? 11.330 -11.942 -11.096 1.00 80.75 197 TYR A C 1
ATOM 1533 O O . TYR A 1 197 ? 11.141 -10.747 -10.873 1.00 80.75 197 TYR A O 1
ATOM 1541 N N . ALA A 1 198 ? 12.229 -12.356 -11.998 1.00 86.56 198 ALA A N 1
ATOM 1542 C CA . ALA A 1 198 ? 13.055 -11.469 -12.809 1.00 86.56 198 ALA A CA 1
ATOM 1543 C C . ALA A 1 198 ? 12.254 -10.879 -13.980 1.00 86.56 198 ALA A C 1
ATOM 1545 O O . ALA A 1 198 ? 12.430 -11.265 -15.137 1.00 86.56 198 ALA A O 1
ATOM 1546 N N . ALA A 1 199 ? 11.366 -9.929 -13.686 1.00 88.00 199 ALA A N 1
ATOM 1547 C CA . ALA A 1 199 ? 10.619 -9.221 -14.720 1.00 88.00 199 ALA A CA 1
ATOM 1548 C C . ALA A 1 199 ? 11.572 -8.553 -15.732 1.00 88.00 199 ALA A C 1
ATOM 1550 O O . ALA A 1 199 ? 12.629 -8.040 -15.362 1.00 88.00 199 ALA A O 1
ATOM 1551 N N . TYR A 1 200 ? 11.188 -8.565 -17.013 1.00 92.50 200 TYR A N 1
ATOM 1552 C CA . TYR A 1 200 ? 11.943 -7.978 -18.130 1.00 92.50 200 TYR A CA 1
ATOM 1553 C C . TYR A 1 200 ? 13.339 -8.573 -18.392 1.00 92.50 200 TYR A C 1
ATOM 1555 O O . TYR A 1 200 ? 14.099 -7.988 -19.161 1.00 92.50 200 TYR A O 1
ATOM 1563 N N . ILE A 1 201 ? 13.689 -9.734 -17.821 1.00 91.12 201 ILE A N 1
ATOM 1564 C CA . ILE A 1 201 ? 15.038 -10.316 -17.946 1.00 91.12 201 ILE A CA 1
ATOM 1565 C C . ILE A 1 201 ? 15.506 -10.477 -19.400 1.00 91.12 201 ILE A C 1
ATOM 1567 O O . ILE A 1 201 ? 16.620 -10.069 -19.728 1.00 91.12 201 ILE A O 1
ATOM 1571 N N . ASP A 1 202 ? 14.660 -11.010 -20.283 1.00 92.38 202 ASP A N 1
ATOM 1572 C CA . ASP A 1 202 ? 15.022 -11.230 -21.688 1.00 92.38 202 ASP A CA 1
ATOM 1573 C C . ASP A 1 202 ? 15.210 -9.907 -22.427 1.00 92.38 202 ASP A C 1
ATOM 1575 O O . ASP A 1 202 ? 16.138 -9.749 -23.217 1.00 92.38 202 ASP A O 1
ATOM 1579 N N . ARG A 1 203 ? 14.387 -8.910 -22.096 1.00 93.75 203 ARG A N 1
ATOM 1580 C CA . ARG A 1 203 ? 14.493 -7.572 -22.671 1.00 93.75 203 ARG A CA 1
ATOM 1581 C C . ARG A 1 203 ? 15.757 -6.852 -22.206 1.00 93.75 203 ARG A C 1
ATOM 1583 O O . ARG A 1 203 ? 16.452 -6.255 -23.020 1.00 93.75 203 ARG A O 1
ATOM 1590 N N . MET A 1 204 ? 16.107 -6.953 -20.924 1.00 95.62 204 MET A N 1
ATOM 1591 C CA . MET A 1 204 ? 17.325 -6.338 -20.384 1.00 95.62 204 MET A CA 1
ATOM 1592 C C . MET A 1 204 ? 18.598 -6.988 -20.926 1.00 95.62 204 MET A C 1
ATOM 1594 O O . MET A 1 204 ? 19.578 -6.285 -21.144 1.00 95.62 204 MET A O 1
ATOM 1598 N N . ARG A 1 205 ? 18.573 -8.291 -21.232 1.00 95.00 205 ARG A N 1
ATOM 1599 C CA . ARG A 1 205 ? 19.680 -8.983 -21.917 1.00 95.00 205 ARG A CA 1
ATOM 1600 C C . ARG A 1 205 ? 19.928 -8.487 -23.341 1.00 95.00 205 ARG A C 1
ATOM 1602 O O . ARG A 1 205 ? 21.046 -8.601 -23.824 1.00 95.00 205 ARG A O 1
ATOM 1609 N N . ILE A 1 206 ? 18.902 -7.955 -24.005 1.00 95.62 206 ILE A N 1
ATOM 1610 C CA . ILE A 1 206 ? 19.045 -7.311 -25.316 1.00 95.62 206 ILE A CA 1
ATOM 1611 C C . ILE A 1 206 ? 19.597 -5.893 -25.144 1.00 95.62 206 ILE A C 1
ATOM 1613 O O . ILE A 1 206 ? 20.462 -5.466 -25.906 1.00 95.62 206 ILE A O 1
ATOM 1617 N N . CYS A 1 207 ? 19.093 -5.153 -24.152 1.00 95.88 207 CYS A N 1
ATOM 1618 C CA . CYS A 1 207 ? 19.413 -3.736 -24.003 1.00 95.88 207 CYS A CA 1
ATOM 1619 C C . CYS A 1 207 ? 20.767 -3.451 -23.338 1.00 95.88 207 CYS A C 1
ATOM 1621 O O . CYS A 1 207 ? 21.357 -2.399 -23.598 1.00 95.88 207 CYS A O 1
ATOM 1623 N N . VAL A 1 208 ? 21.243 -4.357 -22.481 1.00 96.94 208 VAL A N 1
ATOM 1624 C CA . VAL A 1 208 ? 22.456 -4.198 -21.670 1.00 96.94 208 VAL A CA 1
ATOM 1625 C C . VAL A 1 208 ? 23.478 -5.268 -22.064 1.00 96.94 208 VAL A C 1
ATOM 1627 O O . VAL A 1 208 ? 23.116 -6.444 -22.134 1.00 96.94 208 VAL A O 1
ATOM 1630 N N . PRO A 1 209 ? 24.756 -4.908 -22.291 1.00 95.62 209 PRO A N 1
ATOM 1631 C CA . PRO A 1 209 ? 25.800 -5.880 -22.590 1.00 95.62 209 PRO A CA 1
ATOM 1632 C C . PRO A 1 209 ? 25.913 -6.957 -21.507 1.00 95.62 209 PRO A C 1
ATOM 1634 O O . PRO A 1 209 ? 25.850 -6.660 -20.316 1.00 95.62 209 PRO A O 1
ATOM 1637 N N . GLU A 1 210 ? 26.167 -8.204 -21.912 1.00 92.81 210 GLU A N 1
ATOM 1638 C CA . GLU A 1 210 ? 26.190 -9.365 -21.007 1.00 92.81 210 GLU A CA 1
ATOM 1639 C C . GLU A 1 210 ? 27.115 -9.164 -19.795 1.00 92.81 210 GLU A C 1
ATOM 1641 O O . GLU A 1 210 ? 26.741 -9.459 -18.663 1.00 92.81 210 GLU A O 1
ATOM 1646 N N . LYS A 1 211 ? 28.299 -8.577 -20.009 1.00 95.06 211 LYS A N 1
ATOM 1647 C CA . LYS A 1 211 ? 29.278 -8.310 -18.940 1.00 95.06 211 LYS A CA 1
ATOM 1648 C C . LYS A 1 211 ? 28.860 -7.206 -17.962 1.00 95.06 211 LYS A C 1
ATOM 1650 O O . LYS A 1 211 ? 29.501 -7.060 -16.928 1.00 95.06 211 LYS A O 1
ATOM 1655 N N . GLN A 1 212 ? 27.840 -6.422 -18.302 1.00 96.81 212 GLN A N 1
ATOM 1656 C CA . GLN A 1 212 ? 27.355 -5.274 -17.535 1.00 96.81 212 GLN A CA 1
ATOM 1657 C C . GLN A 1 212 ? 25.958 -5.518 -16.936 1.00 96.81 212 GLN A C 1
ATOM 1659 O O . GLN A 1 212 ? 25.452 -4.658 -16.212 1.00 96.81 212 GLN A O 1
ATOM 1664 N N . TYR A 1 213 ? 25.333 -6.673 -17.210 1.00 97.19 213 TYR A N 1
ATOM 1665 C CA . TYR A 1 213 ? 24.078 -7.074 -16.582 1.00 97.19 213 TYR A CA 1
ATOM 1666 C C . TYR A 1 213 ? 24.309 -8.130 -15.494 1.00 97.19 213 TYR A C 1
ATOM 1668 O O . TYR A 1 213 ? 24.525 -9.310 -15.765 1.00 97.19 213 TYR A O 1
ATOM 1676 N N . HIS A 1 214 ? 24.209 -7.703 -14.239 1.00 96.38 214 HIS A N 1
ATOM 1677 C CA . HIS A 1 214 ? 24.361 -8.543 -13.061 1.00 96.38 214 HIS A CA 1
ATOM 1678 C C . HIS A 1 214 ? 22.994 -8.822 -12.436 1.00 96.38 214 HIS A C 1
ATOM 1680 O O . HIS A 1 214 ? 22.282 -7.899 -12.038 1.00 96.38 214 HIS A O 1
ATOM 1686 N N . ILE A 1 215 ? 22.628 -10.099 -12.322 1.00 93.94 215 ILE A N 1
ATOM 1687 C CA . ILE A 1 215 ? 21.412 -10.529 -11.629 1.00 93.94 215 ILE A CA 1
ATOM 1688 C C . ILE A 1 215 ? 21.772 -11.297 -10.359 1.00 93.94 215 ILE A C 1
ATOM 1690 O O . ILE A 1 215 ? 22.568 -12.235 -10.397 1.00 93.94 215 ILE A O 1
ATOM 1694 N N . TYR A 1 216 ? 21.172 -10.900 -9.241 1.00 94.31 216 TYR A N 1
ATOM 1695 C CA . TYR A 1 216 ? 21.375 -11.518 -7.938 1.00 94.31 216 TYR A CA 1
ATOM 1696 C C . TYR A 1 216 ? 20.075 -12.137 -7.447 1.00 94.31 216 TYR A C 1
ATOM 1698 O O . TYR A 1 216 ? 19.028 -11.486 -7.431 1.00 94.31 216 TYR A O 1
ATOM 1706 N N . PHE A 1 217 ? 20.165 -13.395 -7.021 1.00 90.88 217 PHE A N 1
ATOM 1707 C CA . PHE A 1 217 ? 19.058 -14.113 -6.407 1.00 90.88 217 PHE A CA 1
ATOM 1708 C C . PHE A 1 217 ? 19.255 -14.166 -4.898 1.00 90.88 217 PHE A C 1
ATOM 1710 O O . PHE A 1 217 ? 20.271 -14.680 -4.427 1.00 90.88 217 PHE A O 1
ATOM 1717 N N . THR A 1 218 ? 18.305 -13.638 -4.128 1.00 82.62 218 THR A N 1
ATOM 1718 C CA . THR A 1 218 ? 18.330 -13.819 -2.672 1.00 82.62 218 THR A CA 1
ATOM 1719 C C . THR A 1 218 ? 17.953 -15.261 -2.348 1.00 82.62 218 THR A C 1
ATOM 1721 O O . THR A 1 218 ? 16.872 -15.705 -2.731 1.00 82.62 218 THR A O 1
ATOM 1724 N N . LYS A 1 219 ? 18.812 -15.994 -1.628 1.00 60.44 219 LYS A N 1
ATOM 1725 C CA . LYS A 1 219 ? 18.415 -17.267 -1.014 1.00 60.44 219 LYS A CA 1
ATOM 1726 C C . LYS A 1 219 ? 17.337 -16.963 0.024 1.00 60.44 219 LYS A C 1
ATOM 1728 O O . LYS A 1 219 ? 17.634 -16.364 1.051 1.00 60.44 219 LYS A O 1
ATOM 1733 N N . VAL A 1 220 ? 16.098 -17.345 -0.257 1.00 53.72 220 VAL A N 1
ATOM 1734 C CA . VAL A 1 220 ? 15.080 -17.452 0.786 1.00 53.72 220 VAL A CA 1
ATOM 1735 C C . VAL A 1 220 ? 15.343 -18.792 1.465 1.00 53.72 220 VAL A C 1
ATOM 1737 O O . VAL A 1 220 ? 14.981 -19.836 0.929 1.00 53.72 220 VAL A O 1
ATOM 1740 N N . GLU A 1 221 ? 16.067 -18.785 2.584 1.00 40.94 221 GLU A N 1
ATOM 1741 C CA . GLU A 1 221 ? 16.024 -19.925 3.500 1.00 40.94 221 GLU A CA 1
ATOM 1742 C C . GLU A 1 221 ? 14.597 -19.976 4.046 1.00 40.94 221 GLU A C 1
ATOM 1744 O O . GLU A 1 221 ? 14.149 -19.057 4.731 1.00 40.94 221 GLU A O 1
ATOM 1749 N N . MET A 1 222 ? 13.839 -20.990 3.626 1.00 35.22 222 MET A N 1
ATOM 1750 C CA . MET A 1 222 ? 12.547 -21.281 4.232 1.00 35.22 222 MET A CA 1
ATOM 1751 C C . MET A 1 222 ? 12.834 -21.783 5.648 1.00 35.22 222 MET A C 1
ATOM 1753 O O . MET A 1 222 ? 13.425 -22.854 5.796 1.00 35.22 222 MET A O 1
ATOM 1757 N N . PHE A 1 223 ? 12.485 -20.976 6.648 1.00 37.22 223 PHE A N 1
ATOM 1758 C CA . PHE A 1 223 ? 12.346 -21.428 8.031 1.00 37.22 223 PHE A CA 1
ATOM 1759 C C . PHE A 1 223 ? 11.082 -22.277 8.180 1.00 37.22 223 PHE A C 1
ATOM 1761 O O . PHE A 1 223 ? 10.085 -21.959 7.487 1.00 37.22 223 PHE A O 1
#

Secondary structure (DSSP, 8-state):
-HHHHHHHHHTHHHHHHHHHHHHHHH-GGGGGTS-TT-TTHHHHHHHHHHHHHHTGGGGGGGHHHHHHHHHHHHHTT--HHHHHHHHHHHHHHHHHHHGGG--HHHHHHHHHHHHHHHHHHHHHHHHHHS---PPTT-----PPP--S----TT-S-EEEEEEGGGHHHHHHHHHHHHTTT-GGGEEEEEEESSGGG-TTHHHHHHHS-GGGEEEEE------

Solvent-accessible surface area (backbone atoms only — not comparable to full-atom values): 13226 Å² total; per-residue (Å²): 96,74,77,57,49,58,58,46,62,78,43,42,70,58,38,45,51,47,22,54,52,54,42,44,76,75,40,59,79,53,52,79,72,47,74,82,90,47,93,64,62,64,53,54,60,51,50,51,55,49,50,42,64,77,33,63,94,49,53,75,77,43,46,70,59,51,51,60,47,35,56,50,38,57,77,62,65,66,54,73,70,53,48,60,55,52,50,53,33,47,53,48,18,52,46,62,72,48,42,94,76,59,50,70,72,49,53,52,50,50,52,52,52,49,50,55,52,46,49,53,47,48,54,51,36,49,49,62,72,70,44,84,70,83,55,98,84,66,89,75,93,78,77,80,90,83,81,88,87,71,79,69,86,83,57,85,61,44,81,44,77,37,56,51,78,55,41,62,64,52,48,60,46,46,48,56,36,30,79,66,76,41,27,89,35,39,34,39,39,43,35,23,72,38,78,95,55,46,74,64,50,74,59,46,59,71,37,26,50,73,95,33,53,44,78,45,64,49,83,77,79,84,127

pLDDT: mean 81.36, std 12.65, range [35.22, 98.31]

Radius of gyration: 23.82 Å; Cα contacts (8 Å, |Δi|>4): 177; chains: 1; bounding box: 54×37×64 Å

Sequence (223 aa):
MKSTVSILKENGKEVISIFYKHIFEAHSELLNLFNQKTGIQSLALANIIYFAAENIDQLKALMPQIYTIAHKHRALTVQPEHYSIVGKYILQAISEFLDHKVTSDILDAWSAAYTVIANIFIDTEKKLYDGKTYCVGDIILASLPAGAFAVVHDAKHHLCIVGGIGITVLSAMIEGLYKQDKSQSVTLVHCVPGRNYAAYIDRMRICVPEKQYHIYFTKVEMF

Mean predicted aligned error: 14.32 Å